Protein AF-A0A8T4JQ03-F1 (afdb_monomer)

Secondary structure (DSSP, 8-state):
------PPP---SS--EEEEEEE-TT--TT---TTS-S--EEEEEEEEE-HHHHHHHHHSPPP--TTTTSTTT-HHHHHHHHHHHHHH---EEEEEEEHHHHHHS-HHHHHHHHHHHHHHHHHHHS---GGG-EEEEE-TTHHHHHHHHHHHTS-TT-PPPPGGGSHHHHHHHHHHHHHHHTT---EEEEETTHHHH-HHHHHHHHHHHHHHHHHHHS--SS-TTGGGB--GGGHHHHHHHHHHHT--

Structure (mmCIF, N/CA/C/O backbone):
data_AF-A0A8T4JQ03-F1
#
_entry.id   AF-A0A8T4JQ03-F1
#
loop_
_atom_site.group_PDB
_atom_site.id
_atom_site.type_symbol
_atom_site.label_atom_id
_atom_site.label_alt_id
_atom_site.label_comp_id
_atom_site.label_asym_id
_atom_site.label_entity_id
_atom_site.label_seq_id
_atom_site.pdbx_PDB_ins_code
_atom_site.Cartn_x
_atom_site.Cartn_y
_atom_site.Cartn_z
_atom_site.occupancy
_atom_site.B_iso_or_equiv
_atom_site.auth_seq_id
_atom_site.auth_comp_id
_atom_site.auth_asym_id
_atom_site.auth_atom_id
_atom_site.pdbx_PDB_model_num
ATOM 1 N N . MET A 1 1 ? -12.227 -23.846 -14.391 1.00 33.94 1 MET A N 1
ATOM 2 C CA . MET A 1 1 ? -12.766 -22.746 -13.557 1.00 33.94 1 MET A CA 1
ATOM 3 C C . MET A 1 1 ? -12.094 -22.788 -12.190 1.00 33.94 1 MET A C 1
ATOM 5 O O . MET A 1 1 ? -12.274 -23.787 -11.497 1.00 33.94 1 MET A O 1
ATOM 9 N N . PRO A 1 2 ? -11.283 -21.790 -11.801 1.00 31.00 2 PRO A N 1
ATOM 10 C CA . PRO A 1 2 ? -10.614 -21.812 -10.506 1.00 31.00 2 PRO A CA 1
ATOM 11 C C . PRO A 1 2 ? -11.637 -21.529 -9.399 1.00 31.00 2 PRO A C 1
ATOM 13 O O . PRO A 1 2 ? -12.354 -20.529 -9.417 1.00 31.00 2 PRO A O 1
ATOM 16 N N . ARG A 1 3 ? -11.747 -22.458 -8.445 1.00 30.12 3 ARG A N 1
ATOM 17 C CA . ARG A 1 3 ? -12.645 -22.350 -7.291 1.00 30.12 3 ARG A CA 1
ATOM 18 C C . ARG A 1 3 ? -12.102 -21.281 -6.338 1.00 30.12 3 ARG A C 1
ATOM 20 O O . ARG A 1 3 ? -11.056 -21.493 -5.728 1.00 30.12 3 ARG A O 1
ATOM 27 N N . LYS A 1 4 ? -12.831 -20.170 -6.161 1.00 35.53 4 LYS A N 1
ATOM 28 C CA . LYS A 1 4 ? -12.606 -19.224 -5.054 1.00 35.53 4 LYS A CA 1
ATOM 29 C C . LYS A 1 4 ? -12.770 -19.986 -3.734 1.00 35.53 4 LYS A C 1
ATOM 31 O O . LYS A 1 4 ? -13.889 -20.292 -3.321 1.00 35.53 4 LYS A O 1
ATOM 36 N N . ARG A 1 5 ? -11.658 -20.349 -3.089 1.00 35.34 5 ARG A N 1
ATOM 37 C CA . ARG A 1 5 ? -11.667 -20.905 -1.732 1.00 35.34 5 ARG A CA 1
ATOM 38 C C . ARG A 1 5 ? -12.120 -19.795 -0.784 1.00 35.34 5 ARG A C 1
ATOM 40 O O . ARG A 1 5 ? -11.346 -18.893 -0.491 1.00 35.34 5 ARG A O 1
ATOM 47 N N . LYS A 1 6 ? -13.363 -19.866 -0.298 1.00 38.06 6 LYS A N 1
ATOM 48 C CA . LYS A 1 6 ? -13.784 -19.106 0.886 1.00 38.06 6 LYS A CA 1
ATOM 49 C C . LYS A 1 6 ? -12.994 -19.653 2.079 1.00 38.06 6 LYS A C 1
ATOM 51 O O . LYS A 1 6 ? -13.315 -20.727 2.586 1.00 38.06 6 LYS A O 1
ATOM 56 N N . ARG A 1 7 ? -11.905 -18.976 2.456 1.00 37.91 7 ARG A N 1
ATOM 57 C CA . ARG A 1 7 ? -11.175 -19.264 3.697 1.00 37.91 7 ARG A CA 1
ATOM 58 C C . ARG A 1 7 ? -12.112 -18.925 4.863 1.00 37.91 7 ARG A C 1
ATOM 60 O O . ARG A 1 7 ? -12.699 -17.850 4.876 1.00 37.91 7 ARG A O 1
ATOM 67 N N . LYS A 1 8 ? -12.306 -19.870 5.789 1.00 32.66 8 LYS A N 1
ATOM 68 C CA . LYS A 1 8 ? -13.024 -19.605 7.044 1.00 32.66 8 LYS A CA 1
ATOM 69 C C . LYS A 1 8 ? -12.173 -18.662 7.907 1.00 32.66 8 LYS A C 1
ATOM 71 O O . LYS A 1 8 ? -10.959 -18.872 7.954 1.00 32.66 8 LYS A O 1
ATOM 76 N N . PRO A 1 9 ? -12.779 -17.683 8.588 1.00 38.22 9 PRO A N 1
ATOM 77 C CA . PRO A 1 9 ? -12.047 -16.761 9.440 1.00 38.22 9 PRO A CA 1
ATOM 78 C C . PRO A 1 9 ? -11.559 -17.489 10.692 1.00 38.22 9 PRO A C 1
ATOM 80 O O . PRO A 1 9 ? -12.335 -18.078 11.448 1.00 38.22 9 PRO A O 1
ATOM 83 N N . LEU A 1 10 ? -10.242 -17.489 10.882 1.00 42.62 10 LEU A N 1
ATOM 84 C CA . LEU A 1 10 ? -9.619 -17.848 12.146 1.00 42.62 10 LEU A CA 1
ATOM 85 C C . LEU A 1 10 ? -9.694 -16.608 13.039 1.00 42.62 10 LEU A C 1
ATOM 87 O O . LEU A 1 10 ? -8.934 -15.659 12.868 1.00 42.62 10 LEU A O 1
ATOM 91 N N . CYS A 1 11 ? -10.636 -16.605 13.980 1.00 35.66 11 CYS A N 1
ATOM 92 C CA . CYS A 1 11 ? -10.684 -15.615 15.050 1.00 35.66 11 CYS A CA 1
ATOM 93 C C . CYS A 1 11 ? -9.471 -15.843 15.971 1.00 35.66 11 CYS A C 1
ATOM 95 O O . CYS A 1 11 ? -9.501 -16.683 16.875 1.00 35.66 11 CYS A O 1
ATOM 97 N N . HIS A 1 12 ? -8.361 -15.162 15.684 1.00 45.66 12 HIS A N 1
ATOM 98 C CA . HIS A 1 12 ? -7.139 -15.243 16.477 1.00 45.66 12 HIS A CA 1
ATOM 99 C C . HIS A 1 12 ? -7.264 -14.354 17.724 1.00 45.66 12 HIS A C 1
ATOM 101 O O . HIS A 1 12 ? -7.593 -13.173 17.644 1.00 45.66 12 HIS A O 1
ATOM 107 N N . LYS A 1 13 ? -6.974 -14.929 18.900 1.00 50.09 13 LYS A N 1
ATOM 108 C CA . LYS A 1 13 ? -6.945 -14.219 20.197 1.00 50.09 13 LYS A CA 1
ATOM 109 C C . LYS A 1 13 ? -5.853 -13.144 20.280 1.00 50.09 13 LYS A C 1
ATOM 111 O O . LYS A 1 13 ? -5.923 -12.282 21.151 1.00 50.09 13 LYS A O 1
ATOM 116 N N . ASN A 1 14 ? -4.889 -13.185 19.364 1.00 64.69 14 ASN A N 1
ATOM 117 C CA . ASN A 1 14 ? -3.811 -12.220 19.228 1.00 64.69 14 ASN A CA 1
ATOM 118 C C . ASN A 1 14 ? -4.001 -11.490 17.891 1.00 64.69 14 ASN A C 1
ATOM 120 O O . ASN A 1 14 ? -4.263 -12.126 16.872 1.00 64.69 14 ASN A O 1
ATOM 124 N N . GLY A 1 15 ? -3.927 -10.162 17.925 1.00 81.75 15 GLY A N 1
ATOM 125 C CA . GLY A 1 15 ? -4.336 -9.277 16.837 1.00 81.75 15 GLY A CA 1
ATOM 126 C C . GLY A 1 15 ? -3.683 -9.511 15.471 1.00 81.75 15 GLY A C 1
ATOM 127 O O . GLY A 1 15 ? -2.572 -10.033 15.380 1.00 81.75 15 GLY A O 1
ATOM 128 N N . SER A 1 16 ? -4.366 -9.084 14.408 1.00 91.25 16 SER A N 1
ATOM 129 C CA . SER A 1 16 ? -3.853 -9.109 13.031 1.00 91.25 16 SER A CA 1
ATOM 130 C C . SER A 1 16 ? -2.894 -7.946 12.765 1.00 91.25 16 SER A C 1
ATOM 132 O O . SER A 1 16 ? -2.992 -6.889 13.392 1.00 91.25 16 SER A O 1
ATOM 134 N N . LEU A 1 17 ? -1.978 -8.113 11.812 1.00 93.19 17 LEU A N 1
ATOM 135 C CA . LEU A 1 17 ? -1.051 -7.070 11.379 1.00 93.19 17 LEU A CA 1
ATOM 136 C C . LEU A 1 17 ? -1.232 -6.765 9.892 1.00 93.19 17 LEU A C 1
ATOM 138 O O . LEU A 1 17 ? -1.287 -7.671 9.064 1.00 93.19 17 LEU A O 1
ATOM 142 N N . ILE A 1 18 ? -1.249 -5.480 9.556 1.00 95.94 18 ILE A N 1
ATOM 143 C CA . ILE A 1 18 ? -1.154 -4.989 8.180 1.00 95.94 18 ILE A CA 1
ATOM 144 C C . ILE A 1 18 ? 0.139 -4.190 8.089 1.00 95.94 18 ILE A C 1
ATOM 146 O O . ILE A 1 18 ? 0.269 -3.151 8.731 1.00 95.94 18 ILE A O 1
ATOM 150 N N . GLY A 1 19 ? 1.107 -4.674 7.321 1.00 96.12 19 GLY A N 1
ATOM 151 C CA . GLY A 1 19 ? 2.309 -3.910 7.001 1.00 96.12 19 GLY A CA 1
ATOM 152 C C . GLY A 1 19 ? 2.108 -3.141 5.708 1.00 96.12 19 GLY A C 1
ATOM 153 O O . GLY A 1 19 ? 1.498 -3.680 4.792 1.00 96.12 19 GLY A O 1
ATOM 154 N N . ILE A 1 20 ? 2.602 -1.910 5.620 1.00 96.19 20 ILE A N 1
ATOM 155 C CA . ILE A 1 20 ? 2.573 -1.101 4.398 1.00 96.19 20 ILE A CA 1
ATOM 156 C C . ILE A 1 20 ? 3.972 -0.544 4.158 1.00 96.19 20 ILE A C 1
ATOM 158 O O . ILE A 1 20 ? 4.585 0.012 5.070 1.00 96.19 20 ILE A O 1
ATOM 1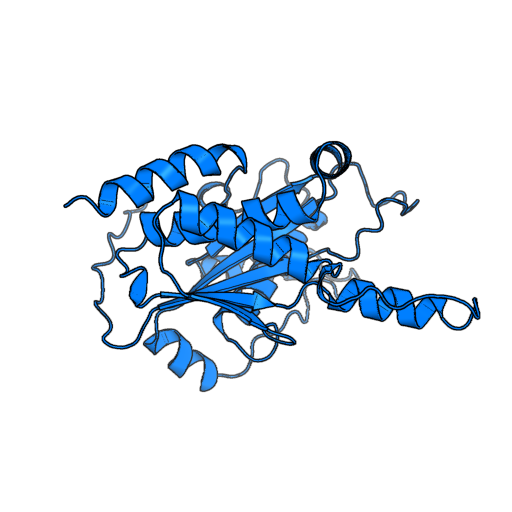62 N N . ASP A 1 21 ? 4.453 -0.671 2.927 1.00 94.44 21 ASP A N 1
ATOM 163 C CA . ASP A 1 21 ? 5.709 -0.068 2.495 1.00 94.44 21 ASP A CA 1
ATOM 164 C C . ASP A 1 21 ? 5.633 0.365 1.024 1.00 94.44 21 ASP A C 1
ATOM 166 O O . ASP A 1 21 ? 4.684 0.052 0.293 1.00 94.44 21 ASP A O 1
ATOM 170 N N . GLU A 1 22 ? 6.631 1.123 0.591 1.00 90.50 22 GLU A N 1
ATOM 171 C CA . GLU A 1 22 ? 6.720 1.707 -0.735 1.00 90.50 22 GLU A CA 1
ATOM 172 C C . GLU A 1 22 ? 8.059 1.429 -1.413 1.00 90.50 22 GLU A C 1
ATOM 174 O O . GLU A 1 22 ? 9.145 1.712 -0.901 1.00 90.50 22 GLU A O 1
ATOM 179 N N . SER A 1 23 ? 7.976 0.975 -2.659 1.00 88.62 23 SER A N 1
ATOM 180 C CA . SER A 1 23 ? 9.137 0.823 -3.524 1.00 88.62 23 SER A CA 1
ATOM 181 C C . SER A 1 23 ? 9.239 1.980 -4.512 1.00 88.62 23 SER A C 1
ATOM 183 O O . SER A 1 23 ? 8.269 2.679 -4.816 1.00 88.62 23 SER A O 1
ATOM 185 N N . ASN A 1 24 ? 10.445 2.140 -5.060 1.00 78.12 24 ASN A N 1
ATOM 186 C CA . ASN A 1 24 ? 10.754 3.094 -6.121 1.00 78.12 24 ASN A CA 1
ATOM 187 C C . ASN A 1 24 ? 10.697 4.580 -5.696 1.00 78.12 24 ASN A C 1
ATOM 189 O O . ASN A 1 24 ? 10.512 5.484 -6.508 1.00 78.12 24 ASN A O 1
ATOM 193 N N . ASN A 1 25 ? 10.952 4.849 -4.412 1.00 66.88 25 ASN A N 1
ATOM 194 C CA . ASN A 1 25 ? 10.995 6.199 -3.826 1.00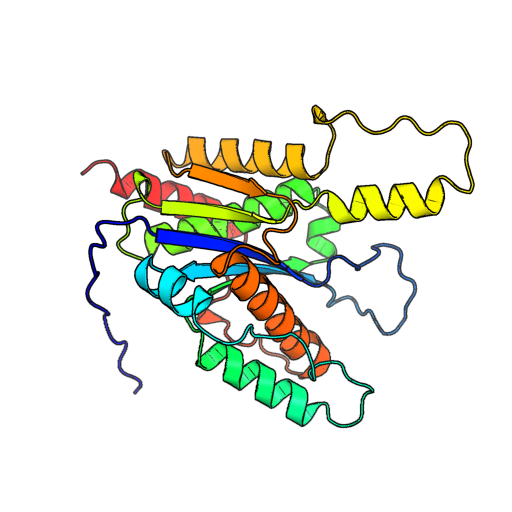 66.88 25 ASN A CA 1
ATOM 195 C C . ASN A 1 25 ? 12.161 7.062 -4.330 1.00 66.88 25 ASN A C 1
ATOM 197 O O . ASN A 1 25 ? 12.147 8.282 -4.185 1.00 66.88 25 ASN A O 1
ATOM 201 N N . GLY A 1 26 ? 13.177 6.427 -4.926 1.00 53.97 26 GLY A N 1
ATOM 202 C CA . GLY A 1 26 ? 14.318 7.080 -5.569 1.00 53.97 26 GLY A CA 1
ATOM 203 C C . GLY A 1 26 ? 13.974 7.800 -6.875 1.00 53.97 26 GLY A C 1
ATOM 204 O O . GLY A 1 26 ? 14.869 8.397 -7.478 1.00 53.97 26 GLY A O 1
ATOM 205 N N . PHE A 1 27 ? 12.704 7.780 -7.301 1.00 54.31 27 PHE A N 1
ATOM 206 C CA . PHE A 1 27 ? 12.195 8.636 -8.364 1.00 54.31 27 PHE A CA 1
ATOM 207 C C . PHE A 1 27 ? 12.445 10.110 -8.038 1.00 54.31 27 PHE A C 1
ATOM 209 O O . PHE A 1 27 ? 11.661 10.787 -7.378 1.00 54.31 27 PHE A O 1
ATOM 216 N N . SER A 1 28 ? 13.558 10.643 -8.537 1.00 46.12 28 SER A N 1
ATOM 217 C CA . SER A 1 28 ? 13.710 12.083 -8.660 1.00 46.12 28 SER A CA 1
ATOM 218 C C . SER A 1 28 ? 12.748 12.536 -9.751 1.00 46.12 28 SER A C 1
ATOM 220 O O . SER A 1 28 ? 12.922 12.197 -10.922 1.00 46.12 28 SER A O 1
ATOM 222 N N . TYR A 1 29 ? 11.739 13.326 -9.384 1.00 46.94 29 TYR A N 1
ATOM 223 C CA . TYR A 1 29 ? 10.826 13.984 -10.330 1.00 46.94 29 TYR A CA 1
ATOM 224 C C . TYR A 1 29 ? 11.572 14.820 -11.389 1.00 46.94 29 TYR A C 1
ATOM 226 O O . TYR A 1 29 ? 11.020 15.082 -12.462 1.00 46.94 29 TYR A O 1
ATOM 234 N N . CYS A 1 30 ? 12.831 15.169 -11.093 1.00 39.97 30 CYS A N 1
ATOM 235 C CA . CYS A 1 30 ? 13.777 15.902 -11.930 1.00 39.97 30 CYS A CA 1
ATOM 236 C C . CYS A 1 30 ? 14.824 15.004 -12.622 1.00 39.97 30 CYS A C 1
ATOM 238 O O . CYS A 1 30 ? 15.812 15.521 -13.134 1.00 39.97 30 CYS A O 1
ATOM 240 N N . SER A 1 31 ? 14.686 13.673 -12.591 1.00 42.50 31 SER A N 1
ATOM 241 C CA . SER A 1 31 ? 15.614 12.772 -13.282 1.00 42.50 31 SER A CA 1
ATOM 242 C C . SER A 1 31 ? 15.485 12.944 -14.795 1.00 42.50 31 SER A C 1
ATOM 244 O O . SER A 1 31 ? 14.429 12.676 -15.363 1.00 42.50 31 SER A O 1
ATOM 246 N N . CYS A 1 32 ? 16.569 13.373 -15.445 1.00 40.66 32 CYS A N 1
ATOM 247 C CA . CYS A 1 32 ? 16.681 13.487 -16.902 1.00 40.66 32 CYS A CA 1
ATOM 248 C C . CYS A 1 32 ? 16.995 12.141 -17.580 1.00 40.66 32 CYS A C 1
ATOM 250 O O . CYS A 1 32 ? 17.400 12.129 -18.738 1.00 40.66 32 CYS A O 1
ATOM 252 N N . ASN A 1 33 ? 16.903 11.018 -16.858 1.00 43.38 33 ASN A N 1
ATOM 253 C CA . ASN A 1 33 ? 17.284 9.717 -17.392 1.00 43.38 33 ASN A CA 1
ATOM 254 C C . ASN A 1 33 ? 16.298 9.296 -18.505 1.00 43.38 33 ASN A C 1
ATOM 256 O O . ASN A 1 33 ? 15.122 9.075 -18.205 1.00 43.38 33 ASN A O 1
ATOM 260 N N . PRO A 1 34 ? 16.750 9.144 -19.763 1.00 41.28 34 PRO A N 1
ATOM 261 C CA . PRO A 1 34 ? 15.888 8.809 -20.898 1.00 41.28 34 PRO A CA 1
ATOM 262 C C . PRO A 1 34 ? 15.271 7.404 -20.806 1.00 41.28 34 PRO A C 1
ATOM 264 O O . PRO A 1 34 ? 14.300 7.121 -21.502 1.00 41.28 34 PRO A O 1
ATOM 267 N N . PHE A 1 35 ? 15.775 6.537 -19.920 1.00 43.12 35 PHE A N 1
ATOM 268 C CA . PHE A 1 35 ? 15.170 5.232 -19.628 1.00 43.12 35 PHE A CA 1
ATOM 269 C C . PHE A 1 35 ? 14.000 5.313 -18.627 1.00 43.12 35 PHE A C 1
ATOM 271 O O . PHE A 1 35 ? 13.246 4.355 -18.473 1.00 43.12 35 PHE A O 1
ATOM 278 N N . HIS A 1 36 ? 13.799 6.457 -17.962 1.00 50.19 36 HIS A N 1
ATOM 279 C CA . HIS A 1 36 ? 12.652 6.711 -17.087 1.00 50.19 36 HIS A CA 1
ATOM 280 C C . HIS A 1 36 ? 11.524 7.385 -17.874 1.00 50.19 36 HIS A C 1
ATOM 282 O O . HIS A 1 36 ? 11.281 8.588 -17.779 1.00 50.19 36 HIS A O 1
ATOM 288 N N . ASN A 1 37 ? 10.825 6.583 -18.677 1.00 48.41 37 ASN A N 1
ATOM 289 C CA . ASN A 1 37 ? 9.645 7.021 -19.416 1.00 48.41 37 ASN A CA 1
ATOM 290 C C . ASN A 1 37 ? 8.494 7.451 -18.482 1.00 48.41 37 ASN A C 1
ATOM 292 O O . ASN A 1 37 ? 8.462 7.143 -17.290 1.00 48.41 37 ASN A O 1
ATOM 296 N N . SER A 1 38 ? 7.486 8.109 -19.058 1.00 48.50 38 SER A N 1
ATOM 297 C CA . SER A 1 38 ? 6.212 8.539 -18.446 1.00 48.50 38 SER A CA 1
ATOM 298 C C . SER A 1 38 ? 5.434 7.469 -17.650 1.00 48.50 38 SER A C 1
ATOM 300 O O . SER A 1 38 ? 4.467 7.805 -16.972 1.00 48.50 38 SER A O 1
ATOM 302 N N . ARG A 1 39 ? 5.873 6.205 -17.677 1.00 57.41 39 ARG A N 1
ATOM 303 C CA . ARG A 1 39 ? 5.361 5.043 -16.923 1.00 57.41 39 ARG A CA 1
ATOM 304 C C . ARG A 1 39 ? 6.035 4.855 -15.563 1.00 57.41 39 ARG A C 1
ATOM 306 O O . ARG A 1 39 ? 6.266 3.745 -15.101 1.00 57.41 39 ARG A O 1
ATOM 313 N N . SER A 1 40 ? 6.425 5.956 -14.954 1.00 64.06 40 SER A N 1
ATOM 314 C CA . SER A 1 40 ? 7.140 5.952 -13.693 1.00 64.06 40 SER A CA 1
ATOM 315 C C . SER A 1 40 ? 6.158 6.076 -12.537 1.00 64.06 40 SER A C 1
ATOM 317 O O . SER A 1 40 ? 5.450 7.084 -12.448 1.00 64.06 40 SER A O 1
ATOM 319 N N . TYR A 1 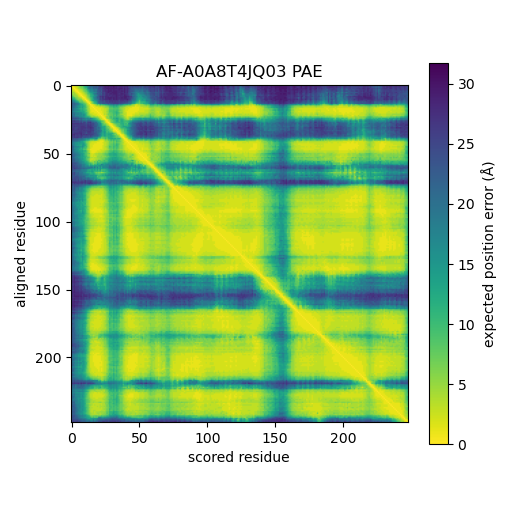41 ? 6.120 5.062 -11.671 1.00 79.31 41 TYR A N 1
ATOM 320 C CA . TYR A 1 41 ? 5.189 4.986 -10.546 1.00 79.31 41 TYR A CA 1
ATOM 321 C C . TYR A 1 41 ? 5.922 4.746 -9.228 1.00 79.31 41 TYR A C 1
ATOM 323 O O . TYR A 1 41 ? 6.891 3.985 -9.183 1.00 79.31 41 TYR A O 1
ATOM 331 N N . VAL A 1 42 ? 5.423 5.350 -8.151 1.00 87.69 42 VAL A N 1
ATOM 332 C CA . VAL A 1 42 ? 5.695 4.872 -6.790 1.00 87.69 42 VAL A CA 1
ATOM 333 C C . VAL A 1 42 ? 4.692 3.762 -6.504 1.00 87.69 42 VAL A C 1
ATOM 335 O O . VAL A 1 42 ? 3.487 3.987 -6.627 1.00 87.69 42 VAL A O 1
ATOM 338 N N . THR A 1 43 ? 5.177 2.575 -6.152 1.00 91.31 43 THR A N 1
ATOM 339 C CA . THR A 1 43 ? 4.317 1.439 -5.799 1.00 91.31 43 THR A CA 1
ATOM 340 C C . THR A 1 43 ? 4.218 1.366 -4.289 1.00 91.31 43 THR A C 1
ATOM 342 O O . THR A 1 43 ? 5.235 1.193 -3.622 1.00 91.31 43 THR A O 1
ATOM 345 N N . ILE A 1 44 ? 3.001 1.476 -3.767 1.00 94.38 44 ILE A N 1
ATOM 346 C CA . ILE A 1 44 ? 2.690 1.293 -2.351 1.00 94.38 44 ILE A CA 1
ATOM 347 C C . ILE A 1 44 ? 1.979 -0.044 -2.237 1.00 94.38 44 ILE A C 1
ATOM 349 O O . ILE A 1 44 ? 0.977 -0.267 -2.916 1.00 94.38 44 ILE A O 1
ATOM 353 N N . ALA A 1 45 ? 2.494 -0.930 -1.400 1.00 96.88 45 ALA A N 1
ATOM 354 C CA . ALA A 1 45 ? 1.881 -2.221 -1.147 1.00 96.88 45 ALA A CA 1
ATOM 355 C C . ALA A 1 45 ? 1.561 -2.359 0.333 1.00 96.88 45 ALA A C 1
ATOM 357 O O . ALA A 1 45 ? 2.263 -1.813 1.184 1.00 96.88 45 ALA A O 1
ATOM 358 N N . GLY A 1 46 ? 0.511 -3.114 0.630 1.00 97.75 46 GLY A N 1
ATOM 359 C CA . GLY A 1 46 ? 0.272 -3.633 1.962 1.00 97.75 46 GLY A CA 1
ATOM 360 C C . GLY A 1 46 ? 0.203 -5.146 1.955 1.00 97.75 46 GLY A C 1
ATOM 361 O O . GLY A 1 46 ? -0.191 -5.757 0.961 1.00 97.75 46 GLY A O 1
ATOM 362 N N . TYR A 1 47 ? 0.577 -5.735 3.080 1.00 97.44 47 TYR A N 1
ATOM 363 C CA . TYR A 1 47 ? 0.572 -7.170 3.296 1.00 97.44 47 TYR A CA 1
ATOM 364 C C . TYR A 1 47 ? -0.108 -7.495 4.620 1.00 97.44 47 TYR A C 1
ATOM 366 O O . TYR A 1 47 ? 0.235 -6.925 5.662 1.00 97.44 47 TYR A O 1
ATOM 374 N N . PHE A 1 48 ? -1.062 -8.417 4.577 1.00 96.56 48 PHE A N 1
ATOM 375 C CA . PHE A 1 48 ? -1.785 -8.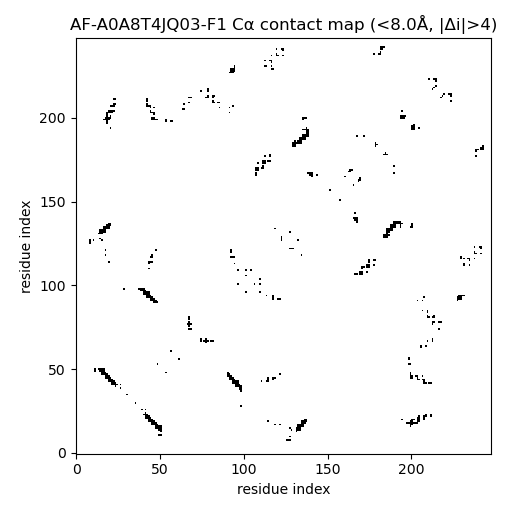876 5.752 1.00 96.56 48 PHE A CA 1
ATOM 376 C C . PHE A 1 48 ? -1.118 -10.114 6.350 1.00 96.56 48 PHE A C 1
ATOM 378 O O . PHE A 1 48 ? -0.777 -11.063 5.644 1.00 96.56 48 PHE A O 1
ATOM 385 N N . MET A 1 49 ? -0.961 -10.121 7.672 1.00 93.25 49 MET A N 1
ATOM 386 C CA . MET A 1 49 ? -0.504 -11.279 8.430 1.00 93.25 49 MET A CA 1
ATOM 387 C C . MET A 1 49 ? -1.382 -11.496 9.654 1.00 93.25 49 MET A C 1
ATOM 389 O O . MET A 1 49 ? -1.652 -10.571 10.423 1.00 93.25 49 MET A O 1
ATOM 393 N N . THR A 1 50 ? -1.757 -12.748 9.892 1.00 90.50 50 THR A N 1
ATOM 394 C CA . THR A 1 50 ? -2.262 -13.155 11.202 1.00 90.50 50 THR A CA 1
ATOM 395 C C . THR A 1 50 ? -1.119 -13.202 12.213 1.00 90.50 50 THR A C 1
ATOM 397 O O . THR A 1 50 ? 0.065 -13.260 11.860 1.00 90.50 50 THR A O 1
ATOM 400 N N . HIS A 1 51 ? -1.464 -13.205 13.497 1.00 82.88 51 HIS A N 1
ATOM 401 C CA . HIS A 1 51 ? -0.473 -13.330 14.557 1.00 82.88 51 HIS A CA 1
ATOM 402 C C . HIS A 1 51 ? 0.390 -14.595 14.426 1.00 82.88 51 HIS A C 1
ATOM 404 O O . HIS A 1 51 ? 1.609 -14.532 14.569 1.00 82.88 51 HIS A O 1
ATOM 410 N N . ASP A 1 52 ? -0.227 -15.730 14.097 1.00 84.25 52 ASP A N 1
ATOM 411 C CA . ASP A 1 52 ? 0.477 -17.008 13.973 1.00 84.25 52 ASP A CA 1
ATOM 412 C C . ASP A 1 52 ? 1.491 -16.970 12.820 1.00 84.25 52 ASP A C 1
ATOM 414 O O . ASP A 1 52 ? 2.634 -17.400 12.978 1.00 84.25 52 ASP A O 1
ATOM 418 N N . GLN A 1 53 ? 1.119 -16.354 11.692 1.00 85.06 53 GLN A N 1
ATOM 419 C CA . GLN A 1 53 ? 2.032 -16.140 10.566 1.00 85.06 53 GLN A CA 1
ATOM 420 C C . GLN A 1 53 ? 3.208 -15.231 10.948 1.00 85.06 53 GLN A C 1
ATOM 422 O O . GLN A 1 53 ? 4.333 -15.457 10.500 1.00 85.06 53 GLN A O 1
ATOM 427 N N . HIS A 1 54 ? 2.971 -14.199 11.765 1.00 79.94 54 HIS A N 1
ATOM 428 C CA . HIS A 1 54 ? 4.035 -13.319 12.252 1.00 79.94 54 HIS A CA 1
ATOM 429 C C . HIS A 1 54 ? 5.047 -14.084 13.121 1.00 79.94 54 HIS A C 1
ATOM 431 O O . HIS A 1 54 ? 6.256 -13.943 12.923 1.00 79.94 54 HIS A O 1
ATOM 437 N N . LEU A 1 55 ? 4.566 -14.927 14.042 1.00 78.44 55 LEU A N 1
ATOM 438 C CA . LEU A 1 55 ? 5.423 -15.768 14.884 1.00 78.44 55 LEU A CA 1
ATOM 439 C C . LEU A 1 55 ? 6.240 -16.761 14.051 1.00 78.44 55 LEU A C 1
ATOM 441 O O . LEU A 1 55 ? 7.446 -16.897 14.262 1.00 78.44 55 LEU A O 1
ATOM 445 N N . GLU A 1 56 ? 5.606 -17.415 13.077 1.00 80.00 56 GLU A N 1
ATOM 446 C CA . GLU A 1 56 ? 6.276 -18.365 12.189 1.00 80.00 56 GLU A CA 1
ATOM 447 C C . GLU A 1 56 ? 7.346 -17.677 11.330 1.00 80.00 56 GLU A C 1
ATOM 449 O O . GLU A 1 56 ? 8.451 -18.200 11.182 1.00 80.00 56 GLU A O 1
ATOM 454 N N . TYR A 1 57 ? 7.070 -16.480 10.806 1.00 78.06 57 TYR A N 1
ATOM 455 C CA . TYR A 1 57 ? 8.037 -15.738 9.997 1.00 78.06 57 TYR A CA 1
ATOM 456 C C . TYR A 1 57 ? 9.321 -15.427 10.771 1.00 78.06 57 TYR A C 1
ATOM 458 O O . TYR A 1 57 ? 10.417 -15.612 10.246 1.00 78.06 57 TYR A O 1
ATOM 466 N N . ASN A 1 58 ? 9.203 -15.028 12.041 1.00 65.44 58 ASN A N 1
ATOM 467 C CA . ASN A 1 58 ? 10.364 -14.747 12.889 1.00 65.44 58 ASN A CA 1
ATOM 468 C C . ASN A 1 58 ? 11.232 -15.991 13.160 1.00 65.44 58 ASN A C 1
ATOM 470 O O . ASN A 1 58 ? 12.384 -15.847 13.568 1.00 65.44 58 ASN A O 1
ATOM 474 N N . SER A 1 59 ? 10.706 -17.197 12.915 1.00 57.91 59 SER A N 1
ATOM 475 C CA . SER A 1 59 ? 11.430 -18.465 13.058 1.00 57.91 59 SER A CA 1
ATOM 476 C C . SER A 1 59 ? 12.131 -18.953 11.777 1.00 57.91 59 SER A C 1
ATOM 478 O O . SER A 1 59 ? 12.947 -19.871 11.851 1.00 57.91 59 SER A O 1
ATOM 480 N N . LYS A 1 60 ? 11.854 -18.354 10.605 1.00 60.19 60 LYS A N 1
ATOM 481 C CA . LYS A 1 60 ? 12.403 -18.768 9.296 1.00 60.19 60 LYS A CA 1
ATOM 482 C C . LYS A 1 60 ? 13.527 -17.842 8.804 1.00 60.19 60 LYS A C 1
ATOM 484 O O . LYS A 1 60 ? 13.648 -16.693 9.222 1.00 60.19 60 LYS A O 1
ATOM 489 N N . ASN A 1 61 ? 14.362 -18.346 7.883 1.00 55.84 61 ASN A N 1
ATOM 490 C CA . ASN A 1 61 ? 15.397 -17.553 7.205 1.00 55.84 61 ASN A CA 1
ATOM 491 C C . ASN A 1 61 ? 14.774 -16.324 6.518 1.00 55.84 61 ASN A C 1
ATOM 493 O O . ASN A 1 61 ? 13.820 -16.462 5.757 1.00 55.84 61 ASN A O 1
ATOM 497 N N . LYS A 1 62 ? 15.335 -15.130 6.765 1.00 60.56 62 LYS A N 1
ATOM 498 C CA . LYS A 1 62 ? 14.820 -13.867 6.213 1.00 60.56 62 LYS A CA 1
ATOM 499 C C . LYS A 1 62 ? 14.879 -13.865 4.683 1.00 60.56 62 LYS A C 1
ATOM 501 O O . LYS A 1 62 ? 15.943 -14.051 4.089 1.00 60.56 62 LYS A O 1
ATOM 506 N N . GLU A 1 63 ? 13.739 -13.595 4.060 1.00 71.94 63 GLU A N 1
ATOM 507 C CA . GLU A 1 63 ? 13.617 -13.386 2.617 1.00 71.94 63 GLU A CA 1
ATOM 508 C C . GLU A 1 63 ? 14.396 -12.137 2.177 1.00 71.94 63 GLU A C 1
ATOM 510 O O . GLU A 1 63 ? 14.618 -11.211 2.960 1.00 71.94 63 GLU A O 1
ATOM 515 N N . SER A 1 64 ? 14.862 -12.101 0.923 1.00 69.31 64 SER A N 1
ATOM 516 C CA . SER A 1 64 ? 15.668 -10.976 0.435 1.00 69.31 64 SER A CA 1
ATOM 517 C C . SER A 1 64 ? 15.385 -10.612 -1.018 1.00 69.31 64 SER A C 1
ATOM 519 O O . SER A 1 64 ? 15.160 -11.486 -1.854 1.00 69.31 64 SER A O 1
ATOM 521 N N . LYS A 1 65 ? 15.531 -9.314 -1.319 1.00 73.31 65 LYS A N 1
ATOM 522 C CA . LYS A 1 65 ? 15.467 -8.701 -2.662 1.00 73.31 65 LYS A CA 1
ATOM 523 C C . LYS A 1 65 ? 16.576 -9.157 -3.628 1.00 73.31 65 LYS A C 1
ATOM 525 O O . LYS A 1 65 ? 16.670 -8.661 -4.749 1.00 73.31 65 LYS A O 1
ATOM 530 N N . LYS A 1 66 ? 17.493 -10.028 -3.188 1.00 67.12 66 LYS A N 1
ATOM 531 C CA . LYS A 1 66 ? 18.676 -10.414 -3.971 1.00 67.12 66 LYS A CA 1
ATOM 532 C C . LYS A 1 66 ? 18.250 -11.148 -5.244 1.00 67.12 66 LYS A C 1
ATOM 534 O O . LYS A 1 66 ? 17.485 -12.095 -5.156 1.00 67.12 66 LYS A O 1
ATOM 539 N N . GLY A 1 67 ? 18.815 -10.766 -6.390 1.00 57.81 67 GLY A N 1
ATOM 540 C CA . GLY A 1 67 ? 18.698 -11.514 -7.650 1.00 57.81 67 GLY A CA 1
ATOM 541 C C . GLY A 1 67 ? 17.811 -10.878 -8.720 1.00 57.81 67 GLY A C 1
ATOM 542 O O . GLY A 1 67 ? 18.075 -11.107 -9.884 1.00 57.81 67 GLY A O 1
ATOM 543 N N . VAL A 1 68 ? 16.845 -10.020 -8.373 1.00 59.16 68 VAL A N 1
ATOM 544 C CA . VAL A 1 68 ? 15.868 -9.516 -9.370 1.00 59.16 68 VAL A CA 1
ATOM 545 C C . VAL A 1 68 ? 16.360 -8.341 -10.220 1.00 59.16 68 VAL A C 1
ATOM 547 O O . VAL A 1 68 ? 15.938 -8.197 -11.357 1.00 59.16 68 VAL A O 1
ATOM 550 N N . PHE A 1 69 ? 17.295 -7.533 -9.716 1.00 60.38 69 PHE A N 1
ATOM 551 C CA . PHE A 1 69 ? 17.945 -6.464 -10.496 1.00 60.38 69 PHE A CA 1
ATOM 552 C C . PHE A 1 69 ? 19.467 -6.657 -10.606 1.00 60.38 69 PHE A C 1
ATOM 554 O O . PHE A 1 69 ? 20.203 -5.677 -10.707 1.00 60.38 69 PHE A O 1
ATOM 561 N N . ARG A 1 70 ? 19.980 -7.894 -10.507 1.00 53.53 70 ARG A N 1
ATOM 562 C CA . ARG A 1 70 ? 21.426 -8.128 -10.669 1.00 53.53 70 ARG A CA 1
ATOM 563 C C . ARG A 1 70 ? 21.809 -7.993 -12.140 1.00 53.53 70 ARG A C 1
ATOM 565 O O . ARG A 1 70 ? 21.246 -8.695 -12.964 1.00 53.53 70 ARG A O 1
ATOM 572 N N . ASP A 1 71 ? 22.755 -7.096 -12.415 1.00 47.50 71 ASP A N 1
ATOM 573 C CA . ASP A 1 71 ? 23.589 -6.981 -13.618 1.00 47.50 71 ASP A CA 1
ATOM 574 C C . ASP A 1 71 ? 23.002 -7.528 -14.930 1.00 47.50 71 ASP A C 1
ATOM 576 O O . ASP A 1 71 ? 23.701 -8.247 -15.614 1.00 47.50 71 ASP A O 1
ATOM 580 N N . PHE A 1 72 ? 21.754 -7.215 -15.301 1.00 49.38 72 PHE A N 1
ATOM 581 C CA . PHE A 1 72 ? 21.150 -7.435 -16.634 1.00 49.38 72 PHE A CA 1
ATOM 582 C C . PHE A 1 72 ? 21.323 -8.819 -17.317 1.00 49.38 72 PHE A C 1
ATOM 584 O O . PHE A 1 72 ? 20.968 -8.946 -18.486 1.00 49.38 72 PHE A O 1
ATOM 591 N N . ILE A 1 73 ? 21.851 -9.844 -16.640 1.00 52.44 73 ILE A N 1
ATOM 592 C CA . ILE A 1 73 ? 22.284 -11.101 -17.273 1.00 52.44 73 ILE A CA 1
ATOM 593 C C . ILE A 1 73 ? 21.130 -12.105 -17.390 1.00 52.44 73 ILE A C 1
ATOM 595 O O . ILE A 1 73 ? 21.161 -12.918 -18.306 1.00 52.44 73 ILE A O 1
ATOM 599 N N . ASP A 1 74 ? 20.084 -12.005 -16.561 1.00 67.25 74 ASP A N 1
ATOM 600 C CA . ASP A 1 74 ? 18.876 -12.822 -16.735 1.00 67.25 74 ASP A CA 1
ATOM 601 C C . ASP A 1 74 ? 17.612 -12.114 -16.214 1.00 67.25 74 ASP A C 1
ATOM 603 O O . ASP A 1 74 ? 17.198 -12.243 -15.059 1.00 67.25 74 ASP A O 1
ATOM 607 N N . VAL A 1 75 ? 17.020 -11.276 -17.072 1.00 73.38 75 VAL A N 1
ATOM 608 C CA . VAL A 1 75 ? 15.749 -10.596 -16.773 1.00 73.38 75 VAL A CA 1
ATOM 609 C C . VAL A 1 75 ? 14.627 -11.618 -16.570 1.00 73.38 75 VAL A C 1
ATOM 611 O O . VAL A 1 75 ? 13.775 -11.409 -15.707 1.00 73.38 75 VAL A O 1
ATOM 614 N N . ASP A 1 76 ? 14.648 -12.732 -17.302 1.00 79.56 76 ASP A N 1
ATOM 615 C CA . ASP A 1 76 ? 13.598 -13.747 -17.254 1.00 79.56 76 ASP A CA 1
ATOM 616 C C . ASP A 1 76 ? 13.606 -14.493 -15.913 1.00 79.56 76 ASP A C 1
ATOM 618 O O . ASP A 1 76 ? 12.548 -14.630 -15.293 1.00 79.56 76 ASP A O 1
ATOM 622 N N . GLU A 1 77 ? 14.778 -14.873 -15.389 1.00 80.56 77 GLU A N 1
ATOM 623 C CA . GLU A 1 77 ? 14.901 -15.458 -14.042 1.00 80.56 77 GLU A CA 1
ATOM 624 C C . GLU A 1 77 ? 14.380 -14.494 -12.959 1.00 80.56 77 GLU A C 1
ATOM 626 O O . GLU A 1 77 ? 13.653 -14.892 -12.041 1.00 80.56 77 GLU A O 1
ATOM 631 N N . GLY A 1 78 ? 14.691 -13.199 -13.088 1.00 79.56 78 GLY A N 1
ATOM 632 C CA . GLY A 1 78 ? 14.191 -12.160 -12.188 1.00 79.56 78 GLY A CA 1
ATOM 633 C C . GLY A 1 78 ? 12.664 -12.024 -12.213 1.00 79.56 78 GLY A C 1
ATOM 634 O O . GLY A 1 78 ? 12.042 -11.882 -11.154 1.00 79.56 78 GLY A O 1
ATOM 635 N N . LEU A 1 79 ? 12.054 -12.101 -13.400 1.00 83.44 79 LEU A N 1
ATOM 636 C CA . LEU A 1 79 ? 10.600 -12.053 -13.581 1.00 83.44 79 LEU A CA 1
ATOM 637 C C . LEU A 1 79 ? 9.914 -13.322 -13.063 1.00 83.44 79 LEU A C 1
ATOM 639 O O . LEU A 1 79 ? 8.881 -13.206 -12.405 1.00 83.44 79 LEU A O 1
ATOM 643 N N . ILE A 1 80 ? 10.478 -14.509 -13.312 1.00 85.50 80 ILE A N 1
ATOM 644 C CA . ILE A 1 80 ? 9.966 -15.786 -12.783 1.00 85.50 80 ILE A CA 1
ATOM 645 C C . ILE A 1 80 ? 9.955 -15.736 -11.258 1.00 85.50 80 ILE A C 1
ATOM 647 O O . ILE A 1 80 ? 8.905 -15.896 -10.645 1.00 85.50 80 ILE A O 1
ATOM 651 N N . ARG A 1 81 ? 11.079 -15.360 -10.642 1.00 84.19 81 ARG A N 1
ATOM 652 C CA . ARG A 1 81 ? 11.176 -15.226 -9.186 1.00 84.19 81 ARG A CA 1
ATOM 653 C C . ARG A 1 81 ? 10.177 -14.224 -8.608 1.00 84.19 81 ARG A C 1
ATOM 655 O O . ARG A 1 81 ? 9.643 -14.442 -7.522 1.00 84.19 81 ARG A O 1
ATOM 662 N N . ALA A 1 82 ? 9.951 -13.107 -9.299 1.00 87.56 82 ALA A N 1
ATOM 663 C CA . ALA A 1 82 ? 8.962 -12.121 -8.883 1.00 87.56 82 ALA A CA 1
ATOM 664 C C . ALA A 1 82 ? 7.532 -12.686 -8.949 1.00 87.56 82 ALA A C 1
ATOM 666 O O . ALA A 1 82 ? 6.744 -12.427 -8.039 1.00 87.56 82 ALA A O 1
ATOM 667 N N . LYS A 1 83 ? 7.204 -13.472 -9.986 1.00 89.12 83 LYS A N 1
ATOM 668 C CA . LYS A 1 83 ? 5.914 -14.171 -10.093 1.00 89.12 83 LYS A CA 1
ATOM 669 C C . LYS A 1 83 ? 5.764 -15.196 -8.975 1.00 89.12 83 LYS A C 1
ATOM 671 O O . LYS A 1 83 ? 4.822 -15.053 -8.203 1.00 89.12 83 LYS A O 1
ATOM 676 N N . ASP A 1 84 ? 6.722 -16.110 -8.827 1.00 89.00 84 ASP A N 1
ATOM 677 C CA . ASP A 1 84 ? 6.708 -17.170 -7.810 1.00 89.00 84 ASP A CA 1
ATOM 678 C C . ASP A 1 84 ? 6.487 -16.592 -6.409 1.00 89.00 84 ASP A C 1
ATOM 680 O O . ASP A 1 84 ? 5.593 -17.016 -5.678 1.00 89.00 84 ASP A O 1
ATOM 684 N N . PHE A 1 85 ? 7.228 -15.534 -6.060 1.00 90.44 85 PHE A N 1
ATOM 685 C CA . PHE A 1 85 ? 7.064 -14.880 -4.767 1.00 90.44 85 PHE A CA 1
ATOM 686 C C . PHE A 1 85 ? 5.646 -14.334 -4.556 1.00 90.44 85 PHE A C 1
ATOM 688 O O . PHE A 1 85 ? 5.084 -14.490 -3.473 1.00 90.44 85 PHE A O 1
ATOM 695 N N . LEU A 1 86 ? 5.071 -13.659 -5.554 1.00 92.06 86 LEU A N 1
ATOM 696 C CA . LEU A 1 86 ? 3.739 -13.059 -5.440 1.00 92.06 86 LEU A CA 1
ATOM 697 C C . LEU A 1 86 ? 2.624 -14.120 -5.427 1.00 92.06 86 LEU A C 1
ATOM 699 O O . LEU A 1 86 ? 1.605 -13.912 -4.768 1.00 92.06 86 LEU A O 1
ATOM 703 N N . GLU A 1 87 ? 2.821 -15.266 -6.086 1.00 91.31 87 GLU A N 1
ATOM 704 C CA . GLU A 1 87 ? 1.900 -16.411 -6.016 1.00 91.31 87 GLU A CA 1
ATOM 705 C C . GLU A 1 87 ? 1.933 -17.090 -4.639 1.00 91.31 87 GLU A C 1
ATOM 707 O O . GLU A 1 87 ? 0.881 -17.419 -4.081 1.00 91.31 87 GLU A O 1
ATOM 712 N N . GLU A 1 88 ? 3.124 -17.251 -4.058 1.00 90.81 88 GLU A N 1
ATOM 713 C CA . GLU A 1 88 ? 3.315 -17.813 -2.714 1.00 90.81 88 GLU A CA 1
ATOM 714 C C . GLU A 1 88 ? 2.798 -16.892 -1.601 1.00 90.81 88 GLU A C 1
ATOM 716 O O . GLU A 1 88 ? 2.450 -17.357 -0.511 1.00 90.81 88 GLU A O 1
ATOM 721 N N . ASN A 1 89 ? 2.719 -15.588 -1.871 1.00 92.00 89 ASN A N 1
ATOM 722 C CA . ASN A 1 89 ? 2.356 -14.559 -0.901 1.00 92.00 89 ASN A CA 1
ATOM 723 C C . ASN A 1 89 ? 1.132 -13.764 -1.372 1.00 92.00 89 ASN A C 1
ATOM 725 O O . ASN A 1 89 ? 1.263 -12.577 -1.650 1.00 92.00 89 ASN A O 1
ATOM 729 N N . PRO A 1 90 ? -0.068 -14.371 -1.449 1.00 94.31 90 PRO A N 1
ATOM 730 C CA . PRO A 1 90 ? -1.232 -13.764 -2.097 1.00 94.31 90 PRO A CA 1
ATOM 731 C C . PRO A 1 90 ? -1.971 -12.735 -1.232 1.00 94.31 90 PRO A C 1
ATOM 733 O O . PRO A 1 90 ? -2.909 -12.106 -1.720 1.00 94.31 90 PRO A O 1
ATOM 736 N N . ASP A 1 91 ? -1.620 -12.592 0.047 1.00 96.38 91 ASP A N 1
ATOM 737 C CA . ASP A 1 91 ? -2.329 -11.758 1.025 1.00 96.38 91 ASP A CA 1
ATOM 738 C C . ASP A 1 91 ? -1.873 -10.282 0.959 1.00 96.38 91 ASP A C 1
ATOM 740 O O . ASP A 1 91 ? -1.551 -9.656 1.970 1.00 96.38 91 ASP A O 1
ATOM 744 N N . PHE A 1 92 ? -1.842 -9.727 -0.260 1.00 97.69 92 PHE A N 1
ATOM 745 C CA . PHE A 1 92 ? -1.436 -8.350 -0.542 1.00 97.69 92 PHE A CA 1
ATOM 746 C C . PHE A 1 92 ? -2.487 -7.546 -1.313 1.00 97.69 92 PHE A C 1
ATOM 748 O O . PHE A 1 92 ? -3.262 -8.087 -2.104 1.00 97.69 92 PHE A O 1
ATOM 755 N N . TYR A 1 93 ? -2.424 -6.228 -1.133 1.00 98.06 93 TYR A N 1
ATOM 756 C CA . TYR A 1 93 ? -3.029 -5.229 -2.013 1.00 98.06 93 TYR A CA 1
ATOM 757 C C . TYR A 1 93 ? -1.987 -4.180 -2.373 1.00 98.06 93 TYR A C 1
ATOM 759 O O . TYR A 1 93 ? -1.053 -3.937 -1.605 1.00 98.06 93 TYR A O 1
ATOM 767 N N . TYR A 1 94 ? -2.140 -3.542 -3.529 1.00 96.50 94 TYR A N 1
ATOM 768 C CA . TYR A 1 94 ? -1.212 -2.495 -3.936 1.00 96.50 94 TYR A CA 1
ATOM 769 C C . TYR A 1 94 ? -1.875 -1.372 -4.727 1.00 96.50 94 TYR A C 1
ATOM 771 O O . TYR A 1 94 ? -2.951 -1.519 -5.307 1.00 96.50 94 TYR A O 1
ATOM 779 N N . LEU A 1 95 ? -1.184 -0.239 -4.753 1.00 94.44 95 LEU A N 1
ATOM 780 C CA . LEU A 1 95 ? -1.547 0.960 -5.488 1.00 94.44 95 LEU A CA 1
ATOM 781 C C . LEU A 1 95 ? -0.296 1.543 -6.145 1.00 94.44 95 LEU A C 1
ATOM 783 O O . LEU A 1 95 ? 0.815 1.441 -5.622 1.00 94.44 95 LEU A O 1
ATOM 787 N N . SER A 1 96 ? -0.477 2.179 -7.294 1.00 91.31 96 SER A N 1
ATOM 788 C CA . SER A 1 96 ? 0.600 2.845 -8.020 1.00 91.31 96 SER A CA 1
ATOM 789 C C . SER A 1 96 ? 0.260 4.315 -8.182 1.00 91.31 96 SER A C 1
ATOM 791 O O . SER A 1 96 ? -0.752 4.645 -8.790 1.00 91.31 96 SER A O 1
ATOM 793 N N . ILE A 1 97 ? 1.121 5.190 -7.668 1.00 89.88 97 ILE A N 1
ATOM 794 C CA . ILE A 1 97 ? 1.000 6.637 -7.835 1.00 89.88 97 ILE A CA 1
ATOM 795 C C . ILE A 1 97 ? 1.820 7.042 -9.051 1.00 89.88 97 ILE A C 1
ATOM 797 O O . ILE A 1 97 ? 3.045 6.899 -9.065 1.00 89.88 97 ILE A O 1
ATOM 801 N N . SER A 1 98 ? 1.149 7.560 -10.070 1.00 86.31 98 SER A N 1
ATOM 802 C CA . SER A 1 98 ? 1.789 8.056 -11.283 1.00 86.31 98 SER A CA 1
ATOM 803 C C . SER A 1 98 ? 2.436 9.425 -11.080 1.00 86.31 98 SER A C 1
ATOM 805 O O . SER A 1 98 ? 2.027 10.233 -10.241 1.00 86.31 98 SER A O 1
ATOM 807 N N . LYS A 1 99 ? 3.403 9.751 -11.945 1.00 80.75 99 LYS A N 1
ATOM 808 C CA . LYS A 1 99 ? 3.961 11.109 -12.030 1.00 80.75 99 LYS A CA 1
ATOM 809 C C . LYS A 1 99 ? 2.884 12.174 -12.290 1.00 80.75 99 LYS A C 1
ATOM 811 O O . LYS A 1 99 ? 2.988 13.274 -11.759 1.00 80.75 99 LYS A O 1
ATOM 816 N N . ALA A 1 100 ? 1.860 11.857 -13.085 1.00 83.75 100 ALA A N 1
ATOM 817 C CA . ALA A 1 100 ? 0.787 12.794 -13.414 1.00 83.75 100 ALA A CA 1
ATOM 818 C C . ALA A 1 100 ? -0.100 13.123 -12.201 1.00 83.75 100 ALA A C 1
ATOM 820 O O . ALA A 1 100 ? -0.518 14.268 -12.041 1.00 83.75 100 ALA A O 1
ATOM 821 N N . GLU A 1 101 ? -0.368 12.148 -11.330 1.00 87.69 101 GLU A N 1
ATOM 822 C CA . GLU A 1 101 ? -1.071 12.385 -10.062 1.00 87.69 101 GLU A CA 1
ATOM 823 C C . GLU A 1 101 ? -0.207 13.207 -9.108 1.00 87.69 101 GLU A C 1
ATOM 825 O O . GLU A 1 101 ? -0.671 14.207 -8.566 1.00 87.69 101 GLU A O 1
ATOM 830 N N . ALA A 1 102 ? 1.077 12.857 -8.994 1.00 85.62 102 ALA A N 1
ATOM 831 C CA . ALA A 1 102 ? 2.047 13.571 -8.165 1.00 85.62 102 ALA A CA 1
ATOM 832 C C . ALA A 1 102 ? 2.260 15.044 -8.569 1.00 85.62 102 ALA A C 1
ATOM 834 O O . ALA A 1 102 ? 2.720 15.848 -7.762 1.00 85.62 102 ALA A O 1
ATOM 835 N N . GLN A 1 103 ? 1.956 15.406 -9.820 1.00 84.38 103 GLN A N 1
ATOM 836 C CA . GLN A 1 103 ? 1.989 16.792 -10.303 1.00 84.38 103 GLN A CA 1
ATOM 837 C C . GLN A 1 103 ? 0.745 17.597 -9.909 1.00 84.38 103 GLN A C 1
ATOM 839 O O . GLN A 1 103 ? 0.806 18.824 -9.869 1.00 84.38 103 GLN A O 1
ATOM 844 N N . LYS A 1 104 ? -0.383 16.926 -9.653 1.00 88.44 104 LYS A N 1
ATOM 845 C CA . LYS A 1 104 ? -1.679 17.554 -9.346 1.00 88.44 104 LYS A CA 1
ATOM 846 C C . LYS A 1 104 ? -1.988 17.565 -7.854 1.00 88.44 104 LYS A C 1
ATOM 848 O O . LYS A 1 104 ? -2.734 18.420 -7.389 1.00 88.44 104 LYS A O 1
ATOM 853 N N . THR A 1 105 ? -1.450 16.603 -7.118 1.00 89.31 105 THR A N 1
ATOM 854 C CA . THR A 1 105 ? -1.715 16.408 -5.695 1.00 89.31 105 THR A CA 1
ATOM 855 C C . THR A 1 105 ? -0.404 16.152 -4.977 1.00 89.31 105 THR A C 1
ATOM 857 O O . THR A 1 105 ? 0.499 15.496 -5.498 1.00 89.31 105 THR A O 1
ATOM 860 N N . ASP A 1 106 ? -0.286 16.688 -3.771 1.00 88.25 106 ASP A N 1
ATOM 861 C CA . ASP A 1 106 ? 0.911 16.529 -2.969 1.00 88.25 106 ASP A CA 1
ATOM 862 C C . ASP A 1 106 ? 1.150 15.054 -2.594 1.00 88.25 106 ASP A C 1
ATOM 864 O O . ASP A 1 106 ? 0.238 14.270 -2.318 1.00 88.25 106 ASP A O 1
ATOM 868 N N . MET A 1 107 ? 2.426 14.670 -2.576 1.00 86.38 107 MET A N 1
ATOM 869 C CA . MET A 1 107 ? 2.817 13.273 -2.393 1.00 86.38 107 MET A CA 1
ATOM 870 C C . MET A 1 107 ? 2.482 12.731 -0.996 1.00 86.38 107 MET A C 1
ATOM 872 O O . MET A 1 107 ? 2.263 11.532 -0.848 1.00 86.38 107 MET A O 1
ATOM 876 N N . HIS A 1 108 ? 2.420 13.584 0.033 1.00 88.06 108 HIS A N 1
ATOM 877 C CA . HIS A 1 108 ? 2.051 13.122 1.373 1.00 88.06 108 HIS A CA 1
ATOM 878 C C . HIS A 1 108 ? 0.565 12.743 1.437 1.00 88.06 108 HIS A C 1
ATOM 880 O O . HIS A 1 108 ? 0.232 11.695 1.988 1.00 88.06 108 HIS A O 1
ATOM 886 N N . THR A 1 109 ? -0.315 13.511 0.793 1.00 91.31 109 THR A N 1
ATOM 887 C CA . THR A 1 109 ? -1.735 13.176 0.638 1.00 91.31 109 THR A CA 1
ATOM 888 C C . THR A 1 109 ? -1.921 11.920 -0.198 1.00 91.31 109 THR A C 1
ATOM 890 O O . THR A 1 109 ? -2.674 11.040 0.211 1.00 91.31 109 THR A O 1
ATOM 893 N N . LEU A 1 110 ? -1.228 11.792 -1.335 1.00 92.81 110 LEU A N 1
ATOM 894 C CA . LEU A 1 110 ? -1.347 10.599 -2.183 1.00 92.81 110 LEU A CA 1
ATOM 895 C C . LEU A 1 110 ? -0.919 9.326 -1.439 1.00 92.81 110 LEU A C 1
ATOM 897 O O . LEU A 1 110 ? -1.636 8.328 -1.479 1.00 92.81 110 LEU A O 1
ATOM 901 N N . ARG A 1 111 ? 0.197 9.370 -0.700 1.00 92.31 111 ARG A N 1
ATOM 902 C CA . ARG A 1 111 ? 0.671 8.231 0.101 1.00 92.31 111 ARG A CA 1
ATOM 903 C C . ARG A 1 111 ? -0.261 7.899 1.261 1.00 92.31 111 ARG A C 1
ATOM 905 O O . ARG A 1 111 ? -0.568 6.729 1.457 1.00 92.31 111 ARG A O 1
ATOM 912 N N . ALA A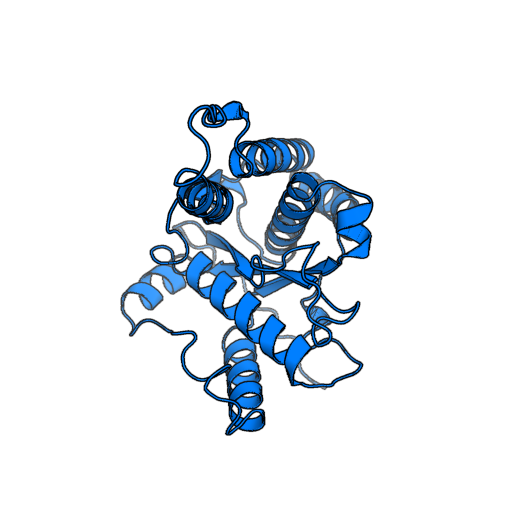 1 112 ? -0.754 8.906 1.986 1.00 93.56 112 ALA A N 1
ATOM 913 C CA . ALA A 1 112 ? -1.720 8.693 3.063 1.00 93.56 112 ALA A CA 1
ATOM 914 C C . ALA A 1 112 ? -3.016 8.058 2.540 1.00 93.56 112 ALA A C 1
ATOM 916 O O . ALA A 1 112 ? -3.496 7.081 3.106 1.00 93.56 112 ALA A O 1
ATOM 917 N N . ARG A 1 113 ? -3.550 8.561 1.419 1.00 95.88 113 ARG A N 1
ATOM 918 C CA . ARG A 1 113 ? -4.743 7.992 0.778 1.00 95.88 113 ARG A CA 1
ATOM 919 C C . ARG A 1 113 ? -4.504 6.565 0.298 1.00 95.88 113 ARG A C 1
ATOM 921 O O . ARG A 1 113 ? -5.369 5.722 0.504 1.00 95.88 113 ARG A O 1
ATOM 928 N N . ALA A 1 114 ? -3.354 6.275 -0.305 1.00 95.81 114 ALA A N 1
ATOM 929 C CA . ALA A 1 114 ? -3.029 4.925 -0.756 1.00 95.81 114 ALA A CA 1
ATOM 930 C C . ALA A 1 114 ? -2.916 3.942 0.416 1.00 95.81 114 ALA A C 1
ATOM 932 O O . ALA A 1 114 ? -3.536 2.881 0.381 1.00 95.81 114 ALA A O 1
ATOM 933 N N . ALA A 1 115 ? -2.194 4.320 1.476 1.00 95.50 115 ALA A N 1
ATOM 934 C CA . ALA A 1 115 ? -2.076 3.5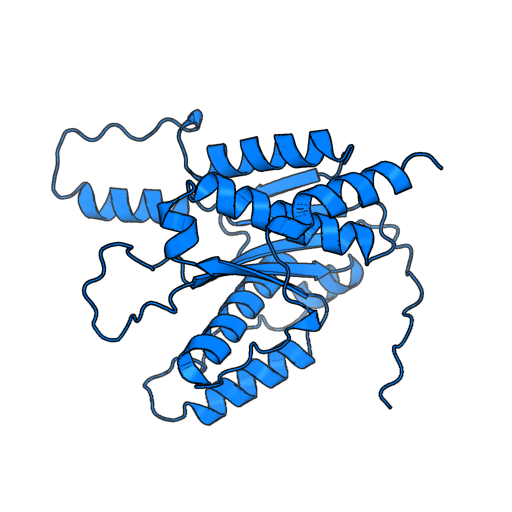13 2.686 1.00 95.50 115 ALA A CA 1
ATOM 935 C C . ALA A 1 115 ? -3.446 3.257 3.333 1.00 95.50 115 ALA A C 1
ATOM 937 O O . ALA A 1 115 ? -3.761 2.117 3.669 1.00 95.50 115 ALA A O 1
ATOM 938 N N . ALA A 1 116 ? -4.289 4.291 3.430 1.00 95.62 116 ALA A N 1
ATOM 939 C CA . ALA A 1 116 ? -5.653 4.156 3.929 1.00 95.62 116 ALA A CA 1
ATOM 940 C C . ALA A 1 116 ? -6.487 3.210 3.057 1.00 95.62 116 ALA A C 1
ATOM 942 O O . ALA A 1 116 ? -7.113 2.300 3.581 1.00 95.62 116 ALA A O 1
ATOM 943 N N . THR A 1 117 ? -6.456 3.382 1.734 1.00 97.12 117 THR A N 1
ATOM 944 C CA . THR A 1 117 ? -7.210 2.550 0.778 1.00 97.12 117 THR A CA 1
ATOM 945 C C . THR A 1 117 ? -6.843 1.076 0.938 1.00 97.12 117 THR A C 1
ATOM 947 O O . THR A 1 117 ? -7.720 0.228 1.068 1.00 97.12 117 THR A O 1
ATOM 950 N N . ILE A 1 118 ? -5.544 0.776 1.006 1.00 97.44 118 ILE A N 1
ATOM 951 C CA . ILE A 1 118 ? -5.026 -0.580 1.212 1.00 97.44 118 ILE A CA 1
ATOM 952 C C . ILE A 1 118 ? -5.483 -1.145 2.563 1.00 97.44 118 ILE A C 1
ATOM 954 O O . ILE A 1 118 ? -5.997 -2.261 2.618 1.00 97.44 118 ILE A O 1
ATOM 958 N N . ALA A 1 119 ? -5.330 -0.383 3.648 1.00 95.69 119 ALA A N 1
ATOM 959 C CA . ALA A 1 119 ? -5.728 -0.825 4.981 1.00 95.69 119 ALA A CA 1
ATOM 960 C C . ALA A 1 119 ? -7.237 -1.089 5.078 1.00 95.69 119 ALA A C 1
ATOM 962 O O . ALA A 1 119 ? -7.648 -2.145 5.552 1.00 95.69 119 ALA A O 1
ATOM 963 N N . LEU A 1 120 ? -8.060 -0.164 4.579 1.00 94.69 120 LEU A N 1
ATOM 964 C CA . LEU A 1 120 ? -9.515 -0.308 4.540 1.00 94.69 120 LEU A CA 1
ATOM 965 C C . LEU A 1 120 ? -9.934 -1.510 3.705 1.00 94.69 120 LEU A C 1
ATOM 967 O O . LEU A 1 120 ? -10.845 -2.232 4.098 1.00 94.69 120 LEU A O 1
ATOM 971 N N . LYS A 1 121 ? -9.245 -1.763 2.587 1.00 95.94 121 LYS A N 1
ATOM 972 C CA . LYS A 1 121 ? -9.531 -2.928 1.757 1.00 95.94 121 LYS A CA 1
ATOM 973 C C . LYS A 1 121 ? -9.260 -4.237 2.491 1.00 95.94 121 LYS A C 1
ATOM 975 O O . LYS A 1 121 ? -10.072 -5.150 2.396 1.00 95.94 121 LYS A O 1
ATOM 980 N N . PHE A 1 122 ? -8.177 -4.320 3.264 1.00 95.69 122 PHE A N 1
ATOM 981 C CA . PHE A 1 122 ? -7.951 -5.473 4.136 1.00 95.69 122 PHE A CA 1
ATOM 982 C C . PHE A 1 122 ? -9.048 -5.618 5.187 1.00 95.69 122 PHE A C 1
ATOM 984 O O . PHE A 1 122 ? -9.558 -6.714 5.353 1.00 95.69 122 PHE A O 1
ATOM 991 N N . LEU A 1 123 ? -9.439 -4.536 5.861 1.00 91.88 123 LEU A N 1
ATOM 992 C CA . LEU A 1 123 ? -10.488 -4.581 6.887 1.00 91.88 123 LEU A CA 1
ATOM 993 C C . LEU A 1 123 ? -11.879 -4.927 6.322 1.00 91.88 123 LEU A C 1
ATOM 995 O O . LEU A 1 123 ? -12.701 -5.477 7.043 1.00 91.88 123 LEU A O 1
ATOM 999 N N . SER A 1 124 ? -12.142 -4.602 5.054 1.00 91.25 124 SER A N 1
ATOM 1000 C CA . SER A 1 124 ? -13.373 -4.971 4.339 1.00 91.25 124 SER A CA 1
ATOM 1001 C C . SER A 1 124 ? -13.342 -6.433 3.870 1.00 91.25 124 SER A C 1
ATOM 1003 O O . SER A 1 124 ? -14.294 -7.180 4.094 1.00 91.25 124 SER A O 1
ATOM 1005 N N . ASP A 1 125 ? -12.241 -6.874 3.252 1.00 93.19 125 ASP A N 1
ATOM 1006 C CA . ASP A 1 125 ? -12.167 -8.208 2.642 1.00 93.19 125 ASP A CA 1
ATOM 1007 C C . ASP A 1 125 ? -11.818 -9.324 3.636 1.00 93.19 125 ASP A C 1
ATOM 1009 O O . ASP A 1 125 ? -12.138 -10.494 3.395 1.00 93.19 125 ASP A O 1
ATOM 1013 N N . TYR A 1 126 ? -11.122 -8.989 4.722 1.00 89.19 126 TYR A N 1
ATOM 1014 C CA . TYR A 1 126 ? -10.723 -9.928 5.761 1.00 89.19 126 TYR A CA 1
ATOM 1015 C C . TYR A 1 126 ? -11.654 -9.726 6.952 1.00 89.19 126 TYR A C 1
ATOM 1017 O O . TYR A 1 126 ? -11.780 -8.625 7.472 1.00 89.19 126 TYR A O 1
ATOM 1025 N N . ASP A 1 127 ? -12.288 -10.808 7.402 1.00 84.00 127 ASP A N 1
ATOM 1026 C CA . ASP A 1 127 ? -13.130 -10.816 8.601 1.00 84.00 127 ASP A CA 1
ATOM 1027 C C . ASP A 1 127 ? -12.242 -10.728 9.853 1.00 84.00 127 ASP A C 1
ATOM 1029 O O . ASP A 1 127 ? -11.907 -11.728 10.496 1.00 84.00 127 ASP A O 1
ATOM 1033 N N . VAL A 1 128 ? -11.749 -9.517 10.112 1.00 86.38 128 VAL A N 1
ATOM 1034 C CA . VAL A 1 128 ? -10.856 -9.185 11.218 1.00 86.38 128 VAL A CA 1
ATOM 1035 C C . VAL A 1 128 ? -11.439 -8.059 12.045 1.00 86.38 128 VAL A C 1
ATOM 1037 O O . VAL A 1 128 ? -12.024 -7.111 11.535 1.00 86.38 128 VAL A O 1
ATOM 1040 N N . ASP A 1 129 ? -11.219 -8.154 13.350 1.00 87.19 129 ASP A N 1
ATOM 1041 C CA . ASP A 1 129 ? -11.588 -7.117 14.299 1.00 87.19 129 ASP A CA 1
ATOM 1042 C C . ASP A 1 129 ? -10.667 -5.892 14.109 1.00 87.19 129 ASP A C 1
ATOM 1044 O O . ASP A 1 129 ? -9.451 -6.003 14.342 1.00 87.19 129 ASP A O 1
ATOM 1048 N N . PRO A 1 130 ? -11.196 -4.721 13.698 1.00 86.81 130 PRO A N 1
ATOM 1049 C CA . PRO A 1 130 ? -10.380 -3.531 13.499 1.00 86.81 130 PRO A CA 1
ATOM 1050 C C . PRO A 1 130 ? -9.674 -3.076 14.781 1.00 86.81 130 PRO A C 1
ATOM 1052 O O . PRO A 1 130 ? -8.566 -2.547 14.699 1.00 86.81 130 PRO A O 1
ATOM 1055 N N . GLU A 1 131 ? -10.254 -3.302 15.962 1.00 85.69 131 GLU A N 1
ATOM 1056 C CA . GLU A 1 131 ? -9.671 -2.884 17.247 1.00 85.69 131 GLU A CA 1
ATOM 1057 C C . GLU A 1 131 ? -8.486 -3.759 17.656 1.00 85.69 131 GLU A C 1
ATOM 1059 O O . GLU A 1 131 ? -7.567 -3.310 18.342 1.00 85.69 131 GLU A O 1
ATOM 1064 N N . LYS A 1 132 ? -8.480 -5.011 17.190 1.00 88.50 132 LYS A N 1
ATOM 1065 C CA . LYS A 1 132 ? -7.363 -5.945 17.370 1.00 88.50 132 LYS A CA 1
ATOM 1066 C C . LYS A 1 132 ? -6.403 -5.943 16.190 1.00 88.50 132 LYS A C 1
ATOM 1068 O O . LYS A 1 132 ? -5.414 -6.665 16.222 1.00 88.50 132 LYS A O 1
ATOM 1073 N N . THR A 1 133 ? -6.657 -5.158 15.152 1.00 90.50 133 THR A N 1
ATOM 1074 C CA . THR A 1 133 ? -5.742 -5.050 14.017 1.00 90.50 133 THR A CA 1
ATOM 1075 C C . THR A 1 133 ? -4.741 -3.924 14.275 1.00 90.50 133 THR A C 1
ATOM 1077 O O . THR A 1 133 ? -5.078 -2.882 14.834 1.00 90.50 133 THR A O 1
ATOM 1080 N N . THR A 1 134 ? -3.477 -4.131 13.914 1.00 91.69 134 THR A N 1
ATOM 1081 C CA . THR A 1 134 ? -2.451 -3.081 13.942 1.00 91.69 134 THR A CA 1
ATOM 1082 C C . THR A 1 134 ? -1.942 -2.834 12.532 1.00 91.69 134 THR A C 1
ATOM 1084 O O . THR A 1 134 ? -1.450 -3.749 11.872 1.00 91.69 134 THR A O 1
ATOM 1087 N N . ILE A 1 135 ? -2.031 -1.588 12.080 1.00 93.81 135 ILE A N 1
ATOM 1088 C CA . ILE A 1 135 ? -1.457 -1.140 10.812 1.00 93.81 135 ILE A CA 1
ATOM 1089 C C . ILE A 1 135 ? -0.067 -0.581 11.106 1.00 93.81 135 ILE A C 1
ATOM 1091 O O . ILE A 1 135 ? 0.096 0.242 12.005 1.00 93.81 135 ILE A O 1
ATOM 1095 N N . VAL A 1 136 ? 0.949 -1.019 10.372 1.00 93.12 136 VAL A N 1
ATOM 1096 C CA . VAL A 1 136 ? 2.327 -0.573 10.569 1.00 93.12 136 VAL A CA 1
ATOM 1097 C C . VAL A 1 136 ? 2.936 -0.125 9.252 1.00 93.12 136 VAL A C 1
ATOM 1099 O O . VAL A 1 136 ? 2.823 -0.819 8.246 1.00 93.12 136 VAL A O 1
ATOM 1102 N N . MET A 1 137 ? 3.605 1.024 9.274 1.00 92.75 137 MET A N 1
ATOM 1103 C CA . MET A 1 137 ? 4.307 1.600 8.129 1.00 92.75 137 MET A CA 1
ATOM 1104 C C . MET A 1 137 ? 5.765 1.896 8.483 1.00 92.75 137 MET A C 1
ATOM 1106 O O . MET A 1 137 ? 6.055 2.259 9.630 1.00 92.75 137 MET A O 1
ATOM 1110 N N . ASP A 1 138 ? 6.672 1.781 7.507 1.00 86.00 138 ASP A N 1
ATOM 1111 C CA . ASP A 1 138 ? 8.025 2.333 7.661 1.00 86.00 138 ASP A CA 1
ATOM 1112 C C . ASP A 1 138 ? 7.987 3.867 7.687 1.00 86.00 138 ASP A C 1
ATOM 1114 O O . ASP A 1 138 ? 7.138 4.516 7.064 1.00 86.00 138 ASP A O 1
ATOM 1118 N N . ASP A 1 139 ? 8.915 4.461 8.433 1.00 81.62 139 ASP A N 1
ATOM 1119 C CA . ASP A 1 139 ? 9.048 5.911 8.504 1.00 81.62 139 ASP A CA 1
ATOM 1120 C C . ASP A 1 139 ? 9.583 6.480 7.175 1.00 81.62 139 ASP A C 1
ATOM 1122 O O . ASP A 1 139 ? 10.773 6.422 6.845 1.00 81.62 139 ASP A O 1
ATOM 1126 N N . LEU A 1 140 ? 8.689 7.141 6.442 1.00 74.44 140 LEU A N 1
ATOM 1127 C CA . LEU A 1 140 ? 8.946 7.740 5.130 1.00 74.44 140 LEU A CA 1
ATOM 1128 C C . LEU A 1 140 ? 9.933 8.932 5.162 1.00 74.44 140 LEU A C 1
ATOM 1130 O O . LEU A 1 140 ? 10.350 9.434 4.113 1.00 74.44 140 LEU A O 1
ATOM 1134 N N . ASN A 1 141 ? 10.369 9.384 6.344 1.00 68.31 141 ASN A N 1
ATOM 1135 C CA . ASN A 1 141 ? 11.289 10.513 6.523 1.00 68.31 141 ASN A CA 1
ATOM 1136 C C . ASN A 1 141 ? 12.742 10.177 6.161 1.00 68.31 141 ASN A C 1
ATOM 1138 O O . ASN A 1 141 ? 13.567 11.083 5.976 1.00 68.31 141 ASN A O 1
ATOM 1142 N N . LYS A 1 142 ? 13.083 8.889 6.046 1.00 61.78 142 LYS A N 1
ATOM 1143 C CA . LYS A 1 142 ? 14.448 8.394 5.790 1.00 61.78 142 LYS A CA 1
ATOM 1144 C C . LYS A 1 142 ? 15.091 9.058 4.567 1.00 61.78 142 LYS A C 1
ATOM 1146 O O . LYS A 1 142 ? 16.263 9.439 4.611 1.00 61.78 142 LYS A O 1
ATOM 1151 N N . TYR A 1 143 ? 14.319 9.290 3.503 1.00 56.69 143 TYR A N 1
ATOM 1152 C CA . TYR A 1 143 ? 14.808 9.942 2.282 1.00 56.69 143 TYR A CA 1
ATOM 1153 C C . TYR A 1 143 ? 15.069 11.438 2.453 1.00 56.69 143 TYR A C 1
ATOM 1155 O O . TYR A 1 143 ? 16.111 11.920 2.002 1.00 56.69 143 TYR A O 1
ATOM 1163 N N . GLN A 1 144 ? 14.191 12.170 3.147 1.00 59.59 144 GLN A N 1
ATOM 1164 C CA . GLN A 1 144 ? 14.418 13.590 3.430 1.00 59.59 144 GLN A CA 1
ATOM 1165 C C . GLN A 1 144 ? 15.680 13.782 4.269 1.00 59.59 144 GLN A C 1
ATOM 1167 O O . GLN A 1 144 ? 16.530 14.601 3.917 1.00 59.59 144 GLN A O 1
ATOM 1172 N N . ARG A 1 145 ? 15.865 12.972 5.319 1.00 58.97 145 ARG A N 1
ATOM 1173 C CA . ARG A 1 145 ? 17.055 13.050 6.179 1.00 58.97 145 ARG A CA 1
ATOM 1174 C C . ARG A 1 145 ? 18.337 12.689 5.427 1.00 58.97 145 ARG A C 1
ATOM 1176 O O . ARG A 1 145 ? 19.339 13.386 5.571 1.00 58.97 145 ARG A O 1
ATOM 1183 N N . ASN A 1 146 ? 18.320 11.655 4.585 1.00 55.88 146 ASN A N 1
ATOM 1184 C CA . ASN A 1 146 ? 19.494 11.260 3.796 1.00 55.88 146 ASN A CA 1
ATOM 1185 C C . ASN A 1 146 ? 19.840 12.275 2.694 1.00 55.88 146 ASN A C 1
ATOM 1187 O O . ASN A 1 146 ? 21.018 12.546 2.453 1.00 55.88 146 ASN A O 1
ATOM 1191 N N . HIS A 1 147 ? 18.837 12.875 2.049 1.00 56.06 147 HIS A N 1
ATOM 1192 C CA . HIS A 1 147 ? 19.045 13.928 1.055 1.00 56.06 147 HIS A CA 1
ATOM 1193 C C . HIS A 1 147 ? 19.555 15.228 1.699 1.00 56.06 147 HIS A C 1
ATOM 1195 O O . HIS A 1 147 ? 20.472 15.857 1.166 1.00 56.06 147 HIS A O 1
ATOM 1201 N N . LEU A 1 148 ? 19.028 15.597 2.874 1.00 56.09 148 LEU A N 1
ATOM 1202 C CA . LEU A 1 148 ? 19.538 16.711 3.679 1.00 56.09 148 LEU A CA 1
ATOM 1203 C C . LEU A 1 148 ? 20.996 16.468 4.082 1.00 56.09 148 LEU A C 1
ATOM 1205 O O . LEU A 1 148 ? 21.837 17.304 3.774 1.00 56.09 148 LEU A O 1
ATOM 1209 N N . LYS A 1 149 ? 21.341 15.294 4.629 1.00 56.84 149 LYS A N 1
ATOM 1210 C CA . LYS A 1 149 ? 22.732 14.942 4.981 1.00 56.84 149 LYS A CA 1
ATOM 1211 C C . LYS A 1 149 ? 23.703 15.074 3.799 1.00 56.84 149 LYS A C 1
ATOM 1213 O O . LYS A 1 149 ? 24.794 15.608 3.964 1.00 56.84 149 LYS A O 1
ATOM 1218 N N . ARG A 1 150 ? 23.300 14.661 2.590 1.00 57.44 150 ARG A N 1
ATOM 1219 C CA . ARG A 1 150 ? 24.127 14.797 1.370 1.00 57.44 150 ARG A CA 1
ATOM 1220 C C . ARG A 1 150 ? 24.292 16.247 0.899 1.00 57.44 150 ARG A C 1
ATOM 1222 O O . ARG A 1 150 ? 25.323 16.574 0.317 1.00 57.44 150 ARG A O 1
ATOM 1229 N N . ARG A 1 151 ? 23.304 17.119 1.137 1.00 51.59 151 ARG A N 1
ATOM 1230 C CA . ARG A 1 151 ? 23.363 18.553 0.787 1.00 51.59 151 ARG A CA 1
ATOM 1231 C C . ARG A 1 151 ? 23.991 19.432 1.872 1.00 51.59 151 ARG A C 1
ATOM 1233 O O . ARG A 1 151 ? 24.527 20.485 1.542 1.00 51.59 151 ARG A O 1
ATOM 1240 N N . MET A 1 152 ? 23.982 18.998 3.131 1.00 49.91 152 MET A N 1
ATOM 1241 C CA . MET A 1 152 ? 24.543 19.743 4.265 1.00 49.91 152 MET A CA 1
ATOM 1242 C C . MET A 1 152 ? 26.066 19.918 4.194 1.00 49.91 152 MET A C 1
ATOM 1244 O O . MET A 1 152 ? 26.580 20.872 4.761 1.00 49.91 152 MET A O 1
ATOM 1248 N N . HIS A 1 153 ? 26.786 19.111 3.408 1.00 53.09 153 HIS A N 1
ATOM 1249 C CA . HIS A 1 153 ? 28.197 19.380 3.097 1.00 53.09 153 HIS A CA 1
ATOM 1250 C C . HIS A 1 153 ? 28.423 20.630 2.218 1.00 53.09 153 HIS A C 1
ATOM 1252 O O . HIS A 1 153 ? 29.573 20.973 1.957 1.00 53.09 153 HIS A O 1
ATOM 1258 N N . LYS A 1 154 ? 27.365 21.300 1.727 1.00 51.47 154 LYS A N 1
ATOM 1259 C CA . LYS A 1 154 ? 27.477 22.416 0.770 1.00 51.47 154 LYS A CA 1
ATOM 1260 C C . LYS A 1 154 ? 26.784 23.725 1.174 1.00 51.47 154 LYS A C 1
ATOM 1262 O O . LYS A 1 154 ? 26.948 24.697 0.447 1.00 51.47 154 LYS A O 1
ATOM 1267 N N . LEU A 1 155 ? 26.030 23.797 2.279 1.00 47.44 155 LEU A N 1
ATOM 1268 C CA . LEU A 1 155 ? 25.320 25.028 2.678 1.00 47.44 155 LEU A CA 1
ATOM 1269 C C . LEU A 1 155 ? 25.274 25.204 4.213 1.00 47.44 155 LEU A C 1
ATOM 1271 O O . LEU A 1 155 ? 24.678 24.363 4.885 1.00 47.44 155 LEU A O 1
ATOM 1275 N N . PRO A 1 156 ? 25.835 26.295 4.778 1.00 47.91 156 PRO A N 1
ATOM 1276 C CA . PRO A 1 156 ? 25.975 26.481 6.227 1.00 47.91 156 PRO A CA 1
ATOM 1277 C C . PRO A 1 156 ? 24.725 27.002 6.967 1.00 47.91 156 PRO A C 1
ATOM 1279 O O . PRO A 1 156 ? 24.825 27.333 8.142 1.00 47.91 156 PRO A O 1
ATOM 1282 N N . GLN A 1 157 ? 23.545 27.090 6.339 1.00 48.34 157 GLN A N 1
ATOM 1283 C CA . GLN A 1 157 ? 22.353 27.692 6.971 1.00 48.34 157 GLN A CA 1
ATOM 1284 C C . GLN A 1 157 ? 21.044 26.935 6.690 1.00 48.34 157 GLN A C 1
ATOM 1286 O O . GLN A 1 157 ? 20.028 27.540 6.359 1.00 48.34 157 GLN A O 1
ATOM 1291 N N . PHE A 1 158 ? 21.042 25.604 6.794 1.00 48.50 158 PHE A N 1
ATOM 1292 C CA . PHE A 1 158 ? 19.798 24.835 6.666 1.00 48.50 158 PHE A CA 1
ATOM 1293 C C . PHE A 1 158 ? 19.176 24.564 8.040 1.00 48.50 158 PHE A C 1
ATOM 1295 O O . PHE A 1 158 ? 19.735 23.823 8.848 1.00 48.50 158 PHE A O 1
ATOM 1302 N N . THR A 1 159 ? 18.004 25.143 8.294 1.00 51.72 159 THR A N 1
ATOM 1303 C CA . THR A 1 159 ? 17.146 24.772 9.421 1.00 51.72 159 THR A CA 1
ATOM 1304 C C . THR A 1 159 ? 16.605 23.362 9.192 1.00 51.72 159 THR A C 1
ATOM 1306 O O . THR A 1 159 ? 16.005 23.062 8.159 1.00 51.72 159 THR A O 1
ATOM 1309 N N . ILE A 1 160 ? 16.853 22.466 10.150 1.00 54.06 160 ILE A N 1
ATOM 1310 C CA . ILE A 1 160 ? 16.258 21.127 10.160 1.00 54.06 160 ILE A CA 1
ATOM 1311 C C . ILE A 1 160 ? 14.739 21.323 10.284 1.00 54.06 160 ILE A C 1
ATOM 1313 O O . ILE A 1 160 ? 14.318 22.035 11.201 1.00 54.06 160 ILE A O 1
ATOM 1317 N N . PRO A 1 161 ? 13.912 20.748 9.389 1.00 54.09 161 PRO A N 1
ATOM 1318 C CA . PRO A 1 161 ? 12.463 20.812 9.529 1.00 54.09 161 PRO A CA 1
ATOM 1319 C C . PRO A 1 161 ? 12.066 20.328 10.922 1.00 54.09 161 PRO A C 1
ATOM 1321 O O . PRO A 1 161 ? 12.541 19.282 11.370 1.00 54.09 161 PRO A O 1
ATOM 1324 N N . THR A 1 162 ? 11.223 21.093 11.615 1.00 55.28 162 THR A N 1
ATOM 1325 C CA . THR A 1 162 ? 10.668 20.635 12.891 1.00 55.28 162 THR A CA 1
ATOM 1326 C C . THR A 1 162 ? 9.879 19.343 12.667 1.00 55.28 162 THR A C 1
ATOM 1328 O O . THR A 1 162 ? 9.386 19.097 11.566 1.00 55.28 162 THR A O 1
ATOM 1331 N N . ASP A 1 163 ? 9.740 18.506 13.695 1.00 64.88 163 ASP A N 1
ATOM 1332 C CA . ASP A 1 163 ? 9.063 17.204 13.572 1.00 64.88 163 ASP A CA 1
ATOM 1333 C C . ASP A 1 163 ? 7.629 17.329 13.005 1.00 64.88 163 ASP A C 1
ATOM 1335 O O . ASP A 1 163 ? 7.188 16.513 12.196 1.00 64.88 163 ASP A O 1
ATOM 1339 N N . LYS A 1 164 ? 6.956 18.451 13.311 1.00 63.78 164 LYS A N 1
ATOM 1340 C CA . LYS A 1 164 ? 5.616 18.826 12.817 1.00 63.78 164 LYS A CA 1
ATOM 1341 C C . LYS A 1 164 ? 5.552 19.182 11.324 1.00 63.78 164 LYS A C 1
ATOM 1343 O O . LYS A 1 164 ? 4.460 19.278 10.768 1.00 63.78 164 LYS A O 1
ATOM 1348 N N . ASP A 1 165 ? 6.693 19.364 10.672 1.00 68.81 165 ASP A N 1
ATOM 1349 C CA . ASP A 1 165 ? 6.804 19.615 9.232 1.00 68.81 165 ASP A CA 1
ATOM 1350 C C . ASP A 1 165 ? 7.431 18.451 8.466 1.00 68.81 165 ASP A C 1
ATOM 1352 O O . ASP A 1 165 ? 7.579 18.526 7.241 1.00 68.81 165 ASP A O 1
ATOM 1356 N N . SER A 1 166 ? 7.783 17.366 9.160 1.00 78.56 166 SER A N 1
ATOM 1357 C CA . SER A 1 166 ? 8.350 16.191 8.515 1.00 78.56 166 SER A CA 1
ATOM 1358 C C . SER A 1 166 ? 7.341 15.551 7.554 1.00 78.56 166 SER A C 1
ATOM 1360 O O . SER A 1 166 ? 6.121 15.619 7.744 1.00 78.56 166 SER A O 1
ATOM 1362 N N . PHE A 1 167 ? 7.842 14.938 6.482 1.00 80.81 167 PHE A N 1
ATOM 1363 C CA . PHE A 1 167 ? 6.988 14.289 5.491 1.00 80.81 167 PHE A CA 1
ATOM 1364 C C . PHE A 1 167 ? 6.115 13.206 6.123 1.00 80.81 167 PHE A C 1
ATOM 1366 O O . PHE A 1 167 ? 4.906 13.179 5.893 1.00 80.81 167 PHE A O 1
ATOM 1373 N N . SER A 1 168 ? 6.702 12.364 6.972 1.00 82.94 168 SER A N 1
ATOM 1374 C CA . SER A 1 168 ? 5.953 11.319 7.663 1.00 82.94 168 SER A CA 1
ATOM 1375 C C . SER A 1 168 ? 4.928 11.885 8.621 1.00 82.94 168 SER A C 1
ATOM 1377 O O . SER A 1 168 ? 3.839 11.331 8.699 1.00 82.94 168 SER A O 1
ATOM 1379 N N . TYR A 1 169 ? 5.209 12.995 9.309 1.00 85.19 169 TYR A N 1
ATOM 1380 C CA . TYR A 1 169 ? 4.199 13.623 10.157 1.00 85.19 169 TYR A CA 1
ATOM 1381 C C . TYR A 1 169 ? 2.959 14.013 9.343 1.00 85.19 169 TYR A C 1
ATOM 1383 O O . TYR A 1 169 ? 1.835 13.719 9.746 1.00 85.19 169 TYR A O 1
ATOM 1391 N N . ARG A 1 170 ? 3.146 14.609 8.158 1.00 87.88 170 ARG A N 1
ATOM 1392 C CA . ARG A 1 170 ? 2.025 14.994 7.282 1.00 87.88 170 ARG A CA 1
ATOM 1393 C C . ARG A 1 170 ? 1.258 13.787 6.743 1.00 87.88 170 ARG A C 1
ATOM 1395 O O . ARG A 1 170 ? 0.033 13.849 6.672 1.00 87.88 170 ARG A O 1
ATOM 1402 N N . VAL A 1 171 ? 1.956 12.700 6.404 1.00 87.62 171 VAL A N 1
ATOM 1403 C CA . VAL A 1 171 ? 1.324 11.434 5.995 1.00 87.62 171 VAL A CA 1
ATOM 1404 C C . VAL A 1 171 ? 0.487 10.859 7.138 1.00 87.62 171 VAL A C 1
ATOM 1406 O O . VAL A 1 171 ? -0.703 10.627 6.943 1.00 87.62 171 VAL A O 1
ATOM 1409 N N . ASN A 1 172 ? 1.069 10.699 8.330 1.00 87.56 172 ASN A N 1
ATOM 1410 C CA . ASN A 1 172 ? 0.377 10.134 9.494 1.00 87.56 172 ASN A CA 1
ATOM 1411 C C . ASN A 1 172 ? -0.828 10.988 9.901 1.00 87.56 172 ASN A C 1
ATOM 1413 O O . ASN A 1 172 ? -1.926 10.465 10.028 1.00 87.56 172 ASN A O 1
ATOM 1417 N N . LYS A 1 173 ? -0.679 12.317 9.968 1.00 90.19 173 LYS A N 1
ATOM 1418 C CA . LYS A 1 173 ? -1.797 13.222 10.279 1.00 90.19 173 LYS A CA 1
ATOM 1419 C C . LYS A 1 173 ? -2.959 13.081 9.290 1.00 90.19 173 LYS A C 1
ATOM 1421 O O . LYS A 1 173 ? -4.121 13.180 9.679 1.00 90.19 173 LYS A O 1
ATOM 1426 N N . LYS A 1 174 ? -2.666 12.897 7.999 1.00 91.88 174 LYS A N 1
ATOM 1427 C CA . LYS A 1 174 ? -3.712 12.716 6.986 1.00 91.88 174 LYS A CA 1
ATOM 1428 C C . LYS A 1 174 ? -4.346 11.328 7.071 1.00 91.88 174 LYS A C 1
ATOM 1430 O O . LYS A 1 174 ? -5.551 11.210 6.875 1.00 91.88 174 LYS A O 1
ATOM 1435 N N . LEU A 1 175 ? -3.551 10.308 7.378 1.00 90.56 175 LEU A N 1
ATOM 1436 C CA . LEU A 1 175 ? -4.020 8.945 7.605 1.00 90.56 175 LEU A CA 1
ATOM 1437 C C . LEU A 1 175 ? -4.959 8.875 8.820 1.00 90.56 175 LEU A C 1
ATOM 1439 O O . LEU A 1 175 ? -6.049 8.322 8.706 1.00 90.56 175 LEU A O 1
ATOM 1443 N N . ASP A 1 176 ? -4.593 9.536 9.921 1.00 89.75 176 ASP A N 1
ATOM 1444 C CA . ASP A 1 176 ? -5.432 9.720 11.112 1.00 89.75 176 ASP A CA 1
ATOM 1445 C C . ASP A 1 176 ? -6.788 10.329 10.775 1.00 89.75 176 ASP A C 1
ATOM 1447 O O . ASP A 1 176 ? -7.826 9.838 11.216 1.00 89.75 176 ASP A O 1
ATOM 1451 N N . GLN A 1 177 ? -6.785 11.393 9.967 1.00 91.31 177 GLN A N 1
ATOM 1452 C CA . GLN A 1 177 ? -8.018 12.035 9.531 1.00 91.31 177 GLN A CA 1
ATOM 1453 C C . GLN A 1 177 ? -8.923 11.038 8.791 1.00 91.31 177 GLN A C 1
ATOM 1455 O O . GLN A 1 177 ? -10.104 10.940 9.111 1.00 91.31 177 GLN A O 1
ATOM 1460 N N . ILE A 1 178 ? -8.371 10.284 7.837 1.00 92.25 178 ILE A N 1
ATOM 1461 C CA . ILE A 1 178 ? -9.140 9.324 7.033 1.00 92.25 178 ILE A CA 1
ATOM 1462 C C . ILE A 1 178 ? -9.686 8.187 7.909 1.00 92.25 178 ILE A C 1
ATOM 1464 O O . ILE A 1 178 ? -10.850 7.811 7.778 1.00 92.25 178 ILE A O 1
ATOM 1468 N N . PHE A 1 179 ? -8.882 7.648 8.830 1.00 90.31 179 PHE A N 1
ATOM 1469 C CA . PHE A 1 179 ? -9.352 6.589 9.724 1.00 90.31 179 PHE A CA 1
ATOM 1470 C C . PHE A 1 179 ? -10.428 7.078 10.691 1.00 90.31 179 PHE A C 1
ATOM 1472 O O . PHE A 1 179 ? -11.430 6.383 10.878 1.00 90.31 179 PHE A O 1
ATOM 1479 N N . CYS A 1 180 ? -10.291 8.298 11.211 1.00 88.56 180 CYS A N 1
ATOM 1480 C CA . CYS A 1 180 ? -11.330 8.948 12.003 1.00 88.56 180 CYS A CA 1
ATOM 1481 C C . CYS A 1 180 ? -12.642 9.083 11.209 1.00 88.56 180 CYS A C 1
ATOM 1483 O O . CYS A 1 180 ? -13.698 8.691 11.700 1.00 88.56 180 CYS A O 1
ATOM 1485 N N . GLU A 1 181 ? -12.573 9.541 9.953 1.00 87.56 181 GLU A N 1
ATOM 1486 C CA . GLU A 1 181 ? -13.734 9.655 9.054 1.00 87.56 181 GLU A CA 1
ATOM 1487 C C . GLU A 1 181 ? -14.400 8.296 8.769 1.00 87.56 181 GLU A C 1
ATOM 1489 O O . GLU A 1 181 ? -15.619 8.222 8.638 1.00 87.56 181 GLU A O 1
ATOM 1494 N N . SER A 1 182 ? -13.626 7.207 8.732 1.00 84.56 182 SER A N 1
ATOM 1495 C CA . SER A 1 182 ? -14.152 5.839 8.586 1.00 84.56 182 SER A CA 1
ATOM 1496 C C . SER A 1 182 ? -14.681 5.207 9.881 1.00 84.56 182 SER A C 1
ATOM 1498 O O . SER A 1 182 ? -15.151 4.070 9.860 1.00 84.56 182 SER A O 1
ATOM 1500 N N . GLY A 1 183 ? -14.593 5.901 11.022 1.00 85.06 183 GLY A N 1
ATOM 1501 C CA . GLY A 1 183 ? -14.970 5.351 12.329 1.00 85.06 183 GLY A CA 1
ATOM 1502 C C . GLY A 1 183 ? -14.045 4.226 12.805 1.00 85.06 183 GLY A C 1
ATOM 1503 O O . GLY A 1 183 ? -14.424 3.399 13.642 1.00 85.06 183 GLY A O 1
ATOM 1504 N N . ILE A 1 184 ? -12.832 4.147 12.261 1.00 81.19 184 ILE A N 1
ATOM 1505 C CA . ILE A 1 184 ? -11.864 3.103 12.574 1.00 81.19 184 ILE A CA 1
ATOM 1506 C C . ILE A 1 184 ? -10.983 3.546 13.734 1.00 81.19 184 ILE A C 1
ATOM 1508 O O . ILE A 1 184 ? -10.324 4.577 13.692 1.00 81.19 184 ILE A O 1
ATOM 1512 N N . THR A 1 185 ? -10.959 2.711 14.767 1.00 78.75 185 THR A N 1
ATOM 1513 C CA . THR A 1 185 ? -10.149 2.855 15.982 1.00 78.75 185 THR A CA 1
ATOM 1514 C C . THR A 1 185 ? -8.865 2.024 15.922 1.00 78.75 185 THR A C 1
ATOM 1516 O O . THR A 1 185 ? -8.119 1.964 16.897 1.00 78.75 185 THR A O 1
ATOM 1519 N N . THR A 1 186 ? -8.600 1.376 14.779 1.00 75.88 186 THR A N 1
ATOM 1520 C CA . THR A 1 186 ? -7.406 0.563 14.533 1.00 75.88 186 THR A CA 1
ATOM 1521 C C . THR A 1 186 ? -6.150 1.354 14.844 1.00 75.88 186 THR A C 1
ATOM 1523 O O . THR A 1 186 ? -5.957 2.483 14.388 1.00 75.88 186 THR A O 1
ATOM 1526 N N . ARG A 1 187 ? -5.253 0.725 15.598 1.00 80.81 187 ARG A N 1
ATOM 1527 C CA . ARG A 1 187 ? -3.961 1.315 15.908 1.00 80.81 187 ARG A CA 1
ATOM 1528 C C . ARG A 1 187 ? -3.113 1.338 14.641 1.00 80.81 187 ARG A C 1
ATOM 1530 O O . ARG A 1 187 ? -2.761 0.280 14.124 1.00 80.81 187 ARG A O 1
ATOM 1537 N N . HIS A 1 188 ? -2.743 2.525 14.174 1.00 85.38 188 HIS A N 1
ATOM 1538 C CA . HIS A 1 188 ? -1.725 2.676 13.140 1.00 85.38 188 HIS A CA 1
ATOM 1539 C C . HIS A 1 188 ? -0.410 3.167 13.769 1.00 85.38 188 HIS A C 1
ATOM 1541 O O . HIS A 1 188 ? -0.415 3.930 14.737 1.00 85.38 188 HIS A O 1
ATOM 1547 N N . LEU A 1 189 ? 0.722 2.668 13.275 1.00 86.44 189 LEU A N 1
ATOM 1548 C CA . LEU A 1 189 ? 2.056 2.962 13.792 1.00 86.44 189 LEU A CA 1
ATOM 1549 C C . LEU A 1 189 ? 3.013 3.252 12.637 1.00 86.44 189 LEU A C 1
ATOM 1551 O O . LEU A 1 189 ? 3.224 2.403 11.777 1.00 86.44 189 LEU A O 1
ATOM 1555 N N . SER A 1 190 ? 3.663 4.410 12.672 1.00 86.12 190 SER A N 1
ATOM 1556 C CA . SER A 1 190 ? 4.837 4.698 11.845 1.00 86.12 190 SER A CA 1
ATOM 1557 C C . SER A 1 190 ? 6.090 4.407 12.664 1.00 86.12 190 SER A C 1
ATOM 1559 O O . SER A 1 190 ? 6.257 4.975 13.747 1.00 86.12 190 SER A O 1
ATOM 1561 N N . ARG A 1 191 ? 6.967 3.515 12.190 1.00 84.19 191 ARG A N 1
ATOM 1562 C CA . ARG A 1 191 ? 8.195 3.134 12.911 1.00 84.19 191 ARG A CA 1
ATOM 1563 C C . ARG A 1 191 ? 9.405 3.192 11.992 1.00 84.19 191 ARG A C 1
ATOM 1565 O O . ARG A 1 191 ? 9.353 2.716 10.868 1.00 84.19 191 ARG A O 1
ATOM 1572 N N . GLU A 1 192 ? 10.507 3.740 12.493 1.00 81.38 192 GLU A N 1
ATOM 1573 C CA . GLU A 1 192 ? 11.787 3.661 11.789 1.00 81.38 192 GLU A CA 1
ATOM 1574 C C . GLU A 1 192 ? 12.259 2.209 11.686 1.00 81.38 192 GLU A C 1
ATOM 1576 O O . GLU A 1 192 ? 12.240 1.481 12.677 1.00 81.38 192 GLU A O 1
ATOM 1581 N N . ASN A 1 193 ? 12.755 1.825 10.508 1.00 82.25 193 ASN A N 1
ATOM 1582 C CA . ASN A 1 193 ? 13.268 0.484 10.216 1.00 82.25 193 ASN A CA 1
ATOM 1583 C C . ASN A 1 193 ? 12.207 -0.624 10.314 1.00 82.25 193 ASN A C 1
ATOM 1585 O O . ASN A 1 193 ? 12.548 -1.796 10.519 1.00 82.25 193 ASN A O 1
ATOM 1589 N N . ALA A 1 194 ? 10.924 -0.288 10.148 1.00 85.94 194 ALA A N 1
ATOM 1590 C CA . ALA A 1 194 ? 9.874 -1.301 10.120 1.00 85.94 194 ALA A CA 1
ATOM 1591 C C . ALA A 1 194 ? 10.107 -2.300 8.969 1.00 85.94 194 ALA A C 1
ATOM 1593 O O . ALA A 1 194 ? 9.884 -3.498 9.156 1.00 85.94 194 ALA A O 1
ATOM 1594 N N . ASP A 1 195 ? 10.688 -1.822 7.860 1.00 84.75 195 ASP A N 1
ATOM 1595 C CA . ASP A 1 195 ? 11.178 -2.578 6.692 1.00 84.75 195 ASP A CA 1
ATOM 1596 C C . ASP A 1 195 ? 12.222 -3.664 7.022 1.00 84.75 195 ASP A C 1
ATOM 1598 O O . ASP A 1 195 ? 12.568 -4.480 6.170 1.00 84.75 195 ASP A O 1
ATOM 1602 N N . LYS A 1 196 ? 12.747 -3.705 8.254 1.00 84.50 196 LYS A N 1
ATOM 1603 C CA . LYS A 1 196 ? 13.761 -4.680 8.704 1.00 84.50 196 LYS A CA 1
ATOM 1604 C C . LYS A 1 196 ? 13.338 -5.514 9.906 1.00 84.50 196 LYS A C 1
ATOM 1606 O O . LYS A 1 196 ? 13.925 -6.579 10.148 1.00 84.50 196 LYS A O 1
ATOM 1611 N N . GLU A 1 197 ? 12.374 -5.015 10.669 1.00 83.75 197 GLU A N 1
ATOM 1612 C CA . GLU A 1 197 ? 12.009 -5.542 11.984 1.00 83.75 197 GLU A CA 1
ATOM 1613 C C . GLU A 1 197 ? 10.623 -6.186 12.002 1.00 83.75 197 GLU A C 1
ATOM 1615 O O . GLU A 1 197 ? 10.390 -7.105 12.785 1.00 83.75 197 GLU A O 1
ATOM 1620 N N . ILE A 1 198 ? 9.701 -5.736 11.148 1.00 87.44 198 ILE A N 1
ATOM 1621 C CA . ILE A 1 198 ? 8.291 -6.124 11.224 1.00 87.44 198 ILE A CA 1
ATOM 1622 C C . ILE A 1 198 ? 7.936 -6.945 9.994 1.00 87.44 198 ILE A C 1
ATOM 1624 O O . ILE A 1 198 ? 7.900 -6.423 8.885 1.00 87.44 198 ILE A O 1
ATOM 1628 N N . SER A 1 199 ? 7.647 -8.235 10.194 1.00 90.38 199 SER A N 1
ATOM 1629 C CA . SER A 1 199 ? 7.432 -9.205 9.108 1.00 90.38 199 SER A CA 1
ATOM 1630 C C . SER A 1 199 ? 6.441 -8.733 8.045 1.00 90.38 199 SER A C 1
ATOM 1632 O O . SER A 1 199 ? 6.714 -8.875 6.859 1.00 90.38 199 SER A O 1
ATOM 1634 N N . ALA A 1 200 ? 5.323 -8.128 8.454 1.00 92.81 200 ALA A N 1
ATOM 1635 C CA . ALA A 1 200 ? 4.307 -7.649 7.525 1.00 92.81 200 ALA A CA 1
ATOM 1636 C C . ALA A 1 200 ? 4.822 -6.482 6.666 1.00 92.81 200 ALA A C 1
ATOM 1638 O O . ALA A 1 200 ? 4.509 -6.409 5.482 1.00 92.81 200 ALA A O 1
ATOM 1639 N N . VAL A 1 201 ? 5.651 -5.596 7.230 1.00 93.00 201 VAL A N 1
ATOM 1640 C CA . VAL A 1 201 ? 6.262 -4.483 6.484 1.00 93.00 201 VAL A CA 1
ATOM 1641 C C . VAL A 1 201 ? 7.372 -5.002 5.572 1.00 93.00 201 VAL A C 1
ATOM 1643 O O . VAL A 1 201 ? 7.409 -4.630 4.408 1.00 93.00 201 VAL A O 1
ATOM 1646 N N . ILE A 1 202 ? 8.196 -5.951 6.037 1.00 91.31 202 ILE A N 1
ATOM 1647 C CA . ILE A 1 202 ? 9.194 -6.637 5.194 1.00 91.31 202 ILE A CA 1
ATOM 1648 C C . ILE A 1 202 ? 8.517 -7.293 3.977 1.00 91.31 202 ILE A C 1
ATOM 1650 O O . ILE A 1 202 ? 9.002 -7.183 2.852 1.00 91.31 202 ILE A O 1
ATOM 1654 N N . LYS A 1 203 ? 7.378 -7.966 4.183 1.00 92.44 203 LYS A N 1
ATOM 1655 C CA . LYS A 1 203 ? 6.595 -8.569 3.097 1.00 92.44 203 LYS A CA 1
ATOM 1656 C C . LYS A 1 203 ? 6.028 -7.514 2.153 1.00 92.44 203 LYS A C 1
ATOM 1658 O O . LYS A 1 203 ? 6.144 -7.684 0.943 1.00 92.44 203 LYS A O 1
ATOM 1663 N N . ALA A 1 204 ? 5.465 -6.430 2.681 1.00 95.19 204 ALA A N 1
ATOM 1664 C CA . ALA A 1 204 ? 4.960 -5.325 1.871 1.00 95.19 204 ALA A CA 1
ATOM 1665 C C . ALA A 1 204 ? 6.066 -4.698 1.001 1.00 95.19 204 ALA A C 1
ATOM 1667 O O . ALA A 1 204 ? 5.857 -4.488 -0.193 1.00 95.19 204 ALA A O 1
ATOM 1668 N N . ASP A 1 205 ? 7.263 -4.498 1.556 1.00 92.25 205 ASP A N 1
ATOM 1669 C CA . ASP A 1 205 ? 8.444 -4.006 0.839 1.00 92.25 205 ASP A CA 1
ATOM 1670 C C . ASP A 1 205 ? 8.850 -4.939 -0.314 1.00 92.25 205 ASP A C 1
ATOM 1672 O O . ASP A 1 205 ? 9.069 -4.507 -1.451 1.00 92.25 205 ASP A O 1
ATOM 1676 N N . LEU A 1 206 ? 8.903 -6.249 -0.047 1.00 91.75 206 LEU A N 1
ATOM 1677 C CA . LEU A 1 206 ? 9.197 -7.264 -1.061 1.00 91.75 206 LEU A CA 1
ATOM 1678 C C . LEU A 1 206 ? 8.122 -7.308 -2.154 1.00 91.75 206 LEU A C 1
ATOM 1680 O O . LEU A 1 206 ? 8.469 -7.331 -3.334 1.00 91.75 206 LEU A O 1
ATOM 1684 N N . VAL A 1 207 ? 6.838 -7.254 -1.789 1.00 94.25 207 VAL A N 1
ATOM 1685 C CA . VAL A 1 207 ? 5.721 -7.189 -2.744 1.00 94.25 207 VAL A CA 1
ATOM 1686 C C . VAL A 1 207 ? 5.844 -5.950 -3.629 1.00 94.25 207 VAL A C 1
ATOM 1688 O O . VAL A 1 207 ? 5.835 -6.073 -4.854 1.00 94.25 207 VAL A O 1
ATOM 1691 N N . ALA A 1 208 ? 6.022 -4.761 -3.043 1.00 92.38 208 ALA A N 1
ATOM 1692 C CA . ALA A 1 208 ? 6.170 -3.519 -3.800 1.00 92.38 208 ALA A CA 1
ATOM 1693 C C . ALA A 1 208 ? 7.381 -3.573 -4.744 1.00 92.38 208 ALA A C 1
ATOM 1695 O O . ALA A 1 208 ? 7.320 -3.090 -5.880 1.00 92.38 208 ALA A O 1
ATOM 1696 N N . PHE A 1 209 ? 8.484 -4.173 -4.296 1.00 89.19 209 PHE A N 1
ATOM 1697 C CA . PHE A 1 209 ? 9.691 -4.364 -5.089 1.00 89.19 209 PHE A CA 1
ATOM 1698 C C . PHE A 1 209 ? 9.479 -5.316 -6.272 1.00 89.19 209 PHE A C 1
ATOM 1700 O O . PHE A 1 209 ? 9.809 -4.944 -7.399 1.00 89.19 209 PHE A O 1
ATOM 1707 N N . TYR A 1 210 ? 8.894 -6.496 -6.057 1.00 88.62 210 TYR A N 1
ATOM 1708 C CA . TYR A 1 210 ? 8.665 -7.472 -7.126 1.00 88.62 210 TYR A CA 1
ATOM 1709 C C . TYR A 1 210 ? 7.584 -7.027 -8.112 1.00 88.62 210 TYR A C 1
ATOM 1711 O O . TYR A 1 210 ? 7.777 -7.178 -9.315 1.00 88.62 210 TYR A O 1
ATOM 1719 N N . LEU A 1 211 ? 6.511 -6.376 -7.649 1.00 89.44 211 LEU A N 1
ATOM 1720 C CA . LEU A 1 211 ? 5.545 -5.722 -8.542 1.00 89.44 211 LEU A CA 1
ATOM 1721 C C . LEU A 1 211 ? 6.225 -4.665 -9.412 1.00 89.44 211 LEU A C 1
ATOM 1723 O O . LEU A 1 211 ? 5.973 -4.583 -10.611 1.00 89.44 211 LEU A O 1
ATOM 1727 N N . SER A 1 212 ? 7.123 -3.870 -8.825 1.00 84.44 212 SER A N 1
ATOM 1728 C CA . SER A 1 212 ? 7.891 -2.885 -9.588 1.00 84.44 212 SER A CA 1
ATOM 1729 C C . SER A 1 212 ? 8.777 -3.569 -10.632 1.00 84.44 212 SER A C 1
ATOM 1731 O O . SER A 1 212 ? 8.778 -3.144 -11.781 1.00 84.44 212 SER A O 1
ATOM 1733 N N . ALA A 1 213 ? 9.478 -4.649 -10.279 1.00 80.94 213 ALA A N 1
ATOM 1734 C CA . ALA A 1 213 ? 10.287 -5.409 -11.232 1.00 80.94 213 ALA A CA 1
ATOM 1735 C C . ALA A 1 213 ? 9.455 -5.941 -12.407 1.00 80.94 213 ALA A C 1
ATOM 1737 O O . ALA A 1 213 ? 9.823 -5.722 -13.557 1.00 80.94 213 ALA A O 1
ATOM 1738 N N . LEU A 1 214 ? 8.298 -6.547 -12.133 1.00 83.25 214 LEU A N 1
ATOM 1739 C CA . LEU A 1 214 ? 7.386 -7.022 -13.173 1.00 83.25 214 LEU A CA 1
ATOM 1740 C C . LEU A 1 214 ? 6.914 -5.888 -14.093 1.00 83.25 214 LEU A C 1
ATOM 1742 O O . LEU A 1 214 ? 6.939 -6.028 -15.313 1.00 83.25 214 LEU A O 1
ATOM 1746 N N . ASN A 1 215 ? 6.556 -4.735 -13.528 1.00 78.69 215 ASN A N 1
ATOM 1747 C CA . ASN A 1 215 ? 6.049 -3.603 -14.305 1.00 78.69 215 ASN A CA 1
ATOM 1748 C C . ASN A 1 215 ? 7.144 -2.862 -15.095 1.00 78.69 215 ASN A C 1
ATOM 1750 O O . ASN A 1 215 ? 6.860 -2.305 -16.156 1.00 78.69 215 ASN A O 1
ATOM 1754 N N . PHE A 1 216 ? 8.388 -2.832 -14.603 1.00 74.00 216 PHE A N 1
ATOM 1755 C CA . PHE A 1 216 ? 9.505 -2.161 -15.281 1.00 74.00 216 PHE A CA 1
ATOM 1756 C C . PHE A 1 216 ? 10.243 -3.065 -16.270 1.00 74.00 216 PHE A C 1
ATOM 1758 O O . PHE A 1 216 ? 10.680 -2.580 -17.313 1.00 74.00 216 PHE A O 1
ATOM 1765 N N . CYS A 1 217 ? 10.385 -4.354 -15.961 1.00 72.06 217 CYS A N 1
ATOM 1766 C CA . CYS A 1 217 ? 11.179 -5.297 -16.749 1.00 72.06 217 CYS A CA 1
ATOM 1767 C C . CYS A 1 217 ? 10.324 -6.257 -17.587 1.00 72.06 217 CYS A C 1
ATOM 1769 O O . CYS A 1 217 ? 10.805 -6.739 -18.606 1.00 72.06 217 CYS A O 1
ATOM 1771 N N . GLY A 1 218 ? 9.066 -6.511 -17.209 1.00 62.66 218 GLY A N 1
ATOM 1772 C CA . GLY A 1 218 ? 8.209 -7.509 -17.862 1.00 62.66 218 GLY A CA 1
ATOM 1773 C C . GLY A 1 218 ? 7.698 -7.118 -19.247 1.00 62.66 218 GLY A C 1
ATOM 1774 O O . GLY A 1 218 ? 7.172 -7.963 -19.958 1.00 62.66 218 GLY A O 1
ATOM 1775 N N . ASN A 1 219 ? 7.854 -5.852 -19.655 1.00 58.34 219 ASN A N 1
ATOM 1776 C CA . ASN A 1 219 ? 7.448 -5.339 -20.971 1.00 58.34 219 ASN A CA 1
ATOM 1777 C C . ASN A 1 219 ? 5.964 -5.606 -21.341 1.00 58.34 219 ASN A C 1
ATOM 1779 O O . ASN A 1 219 ? 5.580 -5.500 -22.508 1.00 58.34 219 ASN A O 1
ATOM 1783 N N . GLU A 1 220 ? 5.114 -5.933 -20.361 1.00 57.78 220 GLU A N 1
ATOM 1784 C CA . GLU A 1 220 ? 3.705 -6.251 -20.584 1.00 57.78 220 GLU A CA 1
ATOM 1785 C C . GLU A 1 220 ? 2.840 -4.984 -20.681 1.00 57.78 220 GLU A C 1
ATOM 1787 O O . GLU A 1 220 ? 3.097 -3.950 -20.057 1.00 57.78 220 GLU A O 1
ATOM 1792 N N . LYS A 1 221 ? 1.803 -5.052 -21.526 1.00 59.22 221 LYS A N 1
ATOM 1793 C CA . LYS A 1 221 ? 0.779 -3.999 -21.660 1.00 59.22 221 LYS A CA 1
ATOM 1794 C C . LYS A 1 221 ? -0.265 -4.058 -20.539 1.00 59.22 221 LYS A C 1
ATOM 1796 O O . LYS A 1 221 ? -1.004 -3.090 -20.366 1.00 59.22 221 LYS A O 1
ATOM 1801 N N . GLU A 1 222 ? -0.324 -5.168 -19.808 1.00 65.31 222 GLU A N 1
ATOM 1802 C CA . GLU A 1 222 ? -1.288 -5.438 -18.744 1.00 65.31 222 GLU A CA 1
ATOM 1803 C C . GLU A 1 222 ? -0.595 -5.432 -17.377 1.00 65.31 222 GLU A C 1
ATOM 1805 O O . GLU A 1 222 ? 0.593 -5.731 -17.264 1.00 65.31 222 GLU A O 1
ATOM 1810 N N . TRP A 1 223 ? -1.327 -5.027 -16.337 1.00 67.75 223 TRP A N 1
ATOM 1811 C CA . TRP A 1 223 ? -0.797 -4.978 -14.976 1.00 67.75 223 TRP A CA 1
ATOM 1812 C C . TRP A 1 223 ? -0.847 -6.367 -14.346 1.00 67.75 223 TRP A C 1
ATOM 1814 O O . TRP A 1 223 ? -1.907 -6.990 -14.263 1.00 67.75 223 TRP A O 1
ATOM 1824 N N . TYR A 1 224 ? 0.292 -6.837 -13.842 1.00 73.31 224 TYR A N 1
ATOM 1825 C CA . TYR A 1 224 ? 0.340 -8.090 -13.100 1.00 73.31 224 TYR A CA 1
ATOM 1826 C C . TYR A 1 224 ? -0.513 -8.006 -11.830 1.00 73.31 224 TYR A C 1
ATOM 1828 O O . TYR A 1 224 ? -0.475 -7.015 -11.100 1.00 73.31 224 TYR A O 1
ATOM 1836 N N . TYR A 1 225 ? -1.273 -9.067 -11.549 1.00 86.50 225 TYR A N 1
ATOM 1837 C CA . TYR A 1 225 ? -2.156 -9.146 -10.379 1.00 86.50 225 TYR A CA 1
ATOM 1838 C C . TYR A 1 225 ? -3.167 -7.991 -10.289 1.00 86.50 225 TYR A C 1
ATOM 1840 O O . TYR A 1 225 ? -3.431 -7.490 -9.200 1.00 86.50 225 TYR A O 1
ATOM 1848 N N . ASP A 1 226 ? -3.766 -7.581 -11.412 1.00 87.19 226 ASP A N 1
ATOM 1849 C CA . ASP A 1 226 ? -4.731 -6.466 -11.459 1.00 87.19 226 ASP A CA 1
ATOM 1850 C C . ASP A 1 226 ? -5.904 -6.632 -10.469 1.00 87.19 226 ASP A C 1
ATOM 1852 O O . ASP A 1 226 ? -6.351 -5.677 -9.850 1.00 87.19 226 ASP A O 1
ATOM 1856 N N . HIS A 1 227 ? -6.319 -7.871 -10.184 1.00 91.50 227 HIS A N 1
ATOM 1857 C CA . HIS A 1 227 ? -7.333 -8.173 -9.162 1.00 91.50 227 HIS A CA 1
ATOM 1858 C C . HIS A 1 227 ? -6.920 -7.838 -7.709 1.00 91.50 227 HIS A C 1
ATOM 1860 O O . HIS A 1 227 ? -7.761 -7.895 -6.812 1.00 91.50 227 HIS A O 1
ATOM 1866 N N . ARG A 1 228 ? -5.636 -7.555 -7.455 1.00 94.50 228 ARG A N 1
ATOM 1867 C CA . ARG A 1 228 ? -5.081 -7.067 -6.175 1.00 94.50 228 ARG A CA 1
ATOM 1868 C C . ARG A 1 228 ? -4.708 -5.585 -6.224 1.00 94.50 228 ARG A C 1
ATOM 1870 O O . ARG A 1 228 ? -4.242 -5.034 -5.224 1.00 94.50 228 ARG A O 1
ATOM 1877 N N . ARG A 1 229 ? -4.873 -4.943 -7.376 1.00 94.69 229 ARG A N 1
ATOM 1878 C CA . ARG A 1 229 ? -4.615 -3.522 -7.549 1.00 94.69 229 ARG A CA 1
ATOM 1879 C C . ARG A 1 229 ? -5.839 -2.720 -7.121 1.00 94.69 229 ARG A C 1
ATOM 1881 O O . ARG A 1 229 ? -6.965 -3.106 -7.412 1.00 94.69 229 ARG A O 1
ATOM 1888 N N . LEU A 1 230 ? -5.601 -1.595 -6.458 1.00 95.44 230 LEU A N 1
ATOM 1889 C CA . LEU A 1 230 ? -6.636 -0.647 -6.041 1.00 95.44 230 LEU A CA 1
ATOM 1890 C C . LEU A 1 230 ? -6.505 0.678 -6.812 1.00 95.44 230 LEU A C 1
ATOM 1892 O O . LEU A 1 230 ? -5.440 0.981 -7.364 1.00 95.44 230 LEU A O 1
ATOM 1896 N N . ASP A 1 231 ? -7.571 1.481 -6.840 1.00 93.19 231 ASP A N 1
ATOM 1897 C CA . ASP A 1 231 ? -7.550 2.874 -7.309 1.00 93.19 231 ASP A CA 1
ATOM 1898 C C . ASP A 1 231 ? -7.773 3.817 -6.108 1.00 93.19 231 ASP A C 1
ATOM 1900 O O . ASP A 1 231 ? -8.540 3.539 -5.187 1.00 93.19 231 ASP A O 1
ATOM 1904 N N . LEU A 1 232 ? -7.109 4.976 -6.105 1.00 92.69 232 LEU A N 1
ATOM 1905 C CA . LEU A 1 232 ? -7.312 6.020 -5.091 1.00 92.69 232 LEU A CA 1
ATOM 1906 C C . LEU A 1 232 ? -8.752 6.558 -5.058 1.00 92.69 232 LEU A C 1
ATOM 1908 O O . LEU A 1 232 ? -9.152 7.176 -4.062 1.00 92.69 232 LEU A O 1
ATOM 1912 N N . LYS A 1 233 ? -9.508 6.369 -6.144 1.00 92.31 233 LYS A N 1
ATOM 1913 C CA . LYS A 1 233 ? -10.938 6.697 -6.234 1.00 92.31 233 LYS A CA 1
ATOM 1914 C C . LYS A 1 233 ? -11.808 5.790 -5.367 1.00 92.31 233 LYS A C 1
ATOM 1916 O O . LYS A 1 233 ? -12.885 6.222 -4.968 1.00 92.31 233 LYS A O 1
ATOM 1921 N N . ASP A 1 234 ? -11.335 4.591 -5.032 1.00 90.62 234 ASP A N 1
ATOM 1922 C CA . ASP A 1 234 ? -12.101 3.618 -4.245 1.00 90.62 234 ASP A CA 1
ATOM 1923 C C . ASP A 1 234 ? -12.170 4.001 -2.759 1.00 90.62 234 ASP A C 1
ATOM 1925 O O . ASP A 1 234 ? -12.994 3.468 -2.011 1.00 90.62 234 ASP A O 1
ATOM 1929 N N . LEU A 1 235 ? -11.325 4.943 -2.320 1.00 93.38 235 LEU A N 1
ATOM 1930 C CA . LEU A 1 235 ? -11.208 5.339 -0.919 1.00 93.38 235 LEU A CA 1
ATOM 1931 C C . LEU A 1 235 ? -12.553 5.758 -0.314 1.00 93.38 235 LEU A C 1
ATOM 1933 O O . LEU A 1 235 ? -12.929 5.255 0.740 1.00 93.38 235 LEU A O 1
ATOM 1937 N N . ASP A 1 236 ? -13.298 6.638 -0.984 1.00 91.81 236 ASP A N 1
ATOM 1938 C CA . ASP A 1 236 ? -14.546 7.182 -0.436 1.00 91.81 236 ASP A CA 1
ATOM 1939 C C . ASP A 1 236 ? -15.623 6.093 -0.293 1.00 91.81 236 ASP A C 1
ATOM 1941 O O . ASP A 1 236 ? -16.417 6.116 0.651 1.00 91.81 236 ASP A O 1
ATOM 1945 N N . SER A 1 237 ? -15.655 5.122 -1.214 1.00 92.56 237 SER A N 1
ATOM 1946 C CA . SER A 1 237 ? -16.540 3.959 -1.100 1.00 92.56 237 SER A CA 1
ATOM 1947 C C . SER A 1 237 ? -16.126 3.035 0.042 1.00 92.56 237 SER A C 1
ATOM 1949 O O . SER A 1 237 ? -16.990 2.628 0.813 1.00 92.56 237 SER A O 1
ATOM 1951 N N . LEU A 1 238 ? -14.827 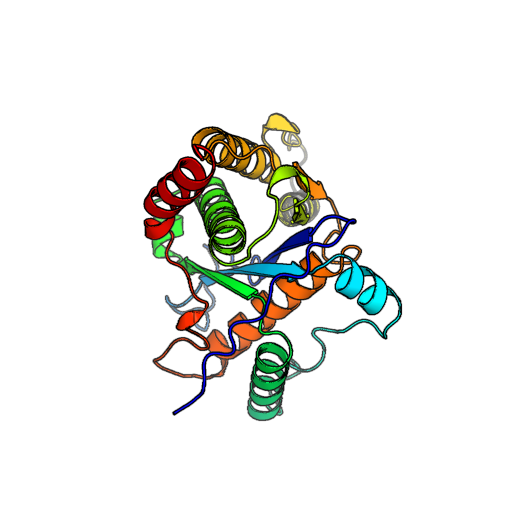2.773 0.209 1.00 91.50 238 LEU A N 1
ATOM 1952 C CA . LEU A 1 238 ? -14.312 1.911 1.277 1.00 91.50 238 LEU A CA 1
ATOM 1953 C C . LEU A 1 238 ? -14.533 2.512 2.667 1.00 91.50 238 LEU A C 1
ATOM 1955 O O . LEU A 1 238 ? -14.904 1.797 3.594 1.00 91.50 238 LEU A O 1
ATOM 1959 N N . VAL A 1 239 ? -14.362 3.829 2.812 1.00 90.62 239 VAL A N 1
ATOM 1960 C CA . VAL A 1 239 ? -14.671 4.553 4.055 1.00 90.62 239 VAL A CA 1
ATOM 1961 C C . VAL A 1 239 ? -16.132 4.330 4.452 1.00 90.62 239 VAL A C 1
ATOM 1963 O O . VAL A 1 239 ? -16.409 3.987 5.600 1.00 90.62 239 VAL A O 1
ATOM 1966 N N . LYS A 1 240 ? -17.067 4.473 3.503 1.00 88.69 240 LYS A N 1
ATOM 1967 C CA . LYS A 1 240 ? -18.503 4.260 3.750 1.00 88.69 240 LYS A CA 1
ATOM 1968 C C . LYS A 1 240 ? -18.826 2.805 4.070 1.00 88.69 240 LYS A C 1
ATOM 1970 O O . LYS A 1 240 ? -19.611 2.547 4.978 1.00 88.69 240 LYS A O 1
ATOM 1975 N N . GLU A 1 241 ? -18.233 1.875 3.330 1.00 87.81 241 GLU A N 1
ATOM 1976 C CA . GLU A 1 241 ? -18.424 0.440 3.520 1.00 87.81 241 GLU A CA 1
ATOM 1977 C C . GLU A 1 241 ? -18.007 0.019 4.933 1.00 87.81 241 GLU A C 1
ATOM 1979 O O . GLU A 1 241 ? -18.834 -0.491 5.691 1.00 87.81 241 GLU A O 1
ATOM 1984 N N . VAL A 1 242 ? -16.772 0.328 5.337 1.00 85.56 242 VAL A N 1
ATOM 1985 C CA . VAL A 1 242 ? -16.255 -0.058 6.658 1.00 85.56 242 VAL A CA 1
ATOM 1986 C C . VAL A 1 242 ? -17.008 0.647 7.791 1.00 85.56 242 VAL A C 1
ATOM 1988 O O . VAL A 1 242 ? -17.302 0.017 8.807 1.00 85.56 242 VAL A O 1
ATOM 1991 N N . ALA A 1 243 ? -17.390 1.917 7.613 1.00 84.69 243 ALA A N 1
ATOM 1992 C CA . ALA A 1 243 ? -18.204 2.632 8.596 1.00 84.69 243 ALA A CA 1
ATOM 1993 C C . ALA A 1 243 ? -19.587 1.982 8.790 1.00 84.69 243 ALA A C 1
ATOM 1995 O O . ALA A 1 243 ? -20.079 1.897 9.915 1.00 84.69 243 ALA A O 1
ATOM 1996 N N . SER A 1 244 ? -20.207 1.490 7.711 1.00 81.69 244 SER A N 1
ATOM 1997 C CA . SER A 1 244 ? -21.525 0.844 7.773 1.00 81.69 244 SER A CA 1
ATOM 1998 C C . SER A 1 244 ? -21.506 -0.511 8.488 1.00 81.69 244 SER A C 1
ATOM 2000 O O . SER A 1 244 ? -22.465 -0.848 9.179 1.00 81.69 244 SER A O 1
ATOM 2002 N N . CYS A 1 245 ? -20.396 -1.250 8.406 1.00 71.44 245 CYS A N 1
ATOM 2003 C CA . CYS A 1 245 ? -20.234 -2.544 9.074 1.00 71.44 245 CYS A CA 1
ATOM 2004 C C . CYS A 1 245 ? -20.170 -2.444 10.608 1.00 71.44 245 CYS A C 1
ATOM 2006 O O . CYS A 1 245 ? -20.358 -3.451 11.282 1.00 71.44 245 CYS A O 1
ATOM 2008 N N . LYS A 1 246 ? -19.927 -1.252 11.173 1.00 60.41 246 LYS A N 1
ATOM 2009 C CA . LYS A 1 246 ? -19.876 -1.020 12.629 1.00 60.41 246 LYS A CA 1
ATOM 2010 C C . LYS A 1 246 ? -21.223 -0.654 13.268 1.00 60.41 246 LYS A C 1
ATOM 2012 O O . LYS A 1 246 ? -21.278 -0.461 14.478 1.00 60.41 246 LYS A O 1
ATOM 2017 N N . LEU A 1 247 ? -22.289 -0.513 12.47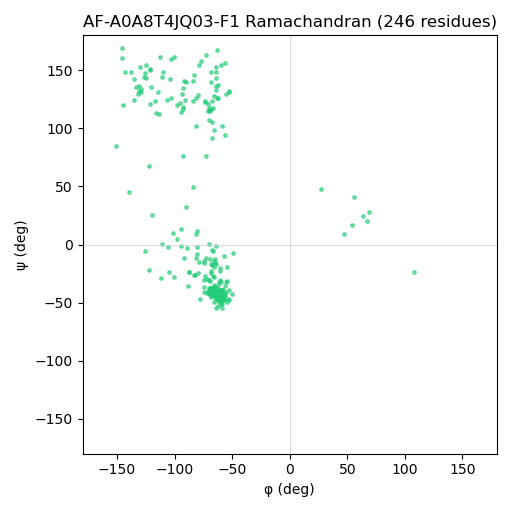8 1.00 46.66 247 LEU A N 1
ATOM 2018 C CA . LEU A 1 247 ? -23.626 -0.139 12.964 1.00 46.66 247 LEU A CA 1
ATOM 2019 C C . LEU A 1 247 ? -24.542 -1.349 13.244 1.00 46.66 247 LEU A C 1
ATOM 2021 O O . LEU A 1 247 ? -25.749 -1.163 13.405 1.00 46.66 247 LEU A O 1
ATOM 2025 N N . ILE A 1 248 ? -23.988 -2.564 13.296 1.00 38.41 248 ILE A N 1
ATOM 2026 C CA . ILE A 1 248 ? -24.689 -3.819 13.626 1.00 38.41 248 ILE A CA 1
ATOM 2027 C C . ILE A 1 248 ? -24.111 -4.370 14.927 1.00 38.41 248 ILE A C 1
ATOM 2029 O O . ILE A 1 248 ? -24.918 -4.781 15.789 1.00 38.41 248 ILE A O 1
#

Solvent-accessible surface area (backbone atoms only — not comparable to full-atom values): 14166 Å² total; per-residue (Å²): 134,87,78,83,77,82,75,78,74,76,88,61,96,51,48,38,38,34,8,29,25,65,22,60,78,82,66,54,94,81,62,84,52,85,86,68,49,94,85,46,51,38,27,38,15,28,18,60,32,49,43,66,56,48,58,52,53,76,74,49,84,82,84,72,84,78,64,55,82,56,84,84,78,52,62,63,62,22,45,49,53,33,48,53,51,48,67,77,52,66,57,47,35,34,36,69,49,41,57,73,53,54,73,75,40,60,62,43,59,53,51,19,48,45,52,46,38,42,52,45,47,47,55,66,75,38,88,56,61,52,77,48,27,37,38,36,30,44,46,67,40,58,58,59,55,53,52,47,61,69,48,54,84,77,50,100,80,74,80,75,74,52,72,88,66,32,62,38,45,51,18,51,56,50,32,50,51,52,34,55,76,21,72,49,76,43,48,71,46,76,34,79,60,24,62,78,72,36,66,34,17,34,48,4,36,50,50,14,42,32,54,47,47,42,70,73,69,58,78,63,97,66,69,82,65,53,95,39,50,59,59,79,78,50,34,69,56,43,35,52,52,53,38,56,69,72,77,117

Nearest PDB structures (foldseek):
  6pk5-assembly2_F  TM=2.836E-01  e=1.032E+00  Methanotorris igneus
  1p5s-assembly1_A  TM=1.764E-01  e=6.488E-01  Schizosaccharomyces pombe
  7piu-assembly1_A  TM=3.865E-01  e=8.811E+00  Homo sapiens
  7owk-assembly1_A  TM=2.962E-01  e=5.541E+00  Candidatus Odinarchaeum yellowstonii

Foldseek 3Di:
DDDPPPDDADQDPAFKEKAKEKPDPVPDLPDPPPLPPQLRWIKIKIAIDDPVRQVVQVVDDDDDPPDLPPDPPCVPVNLVVLVVLCVVRVRMAMEIHGSVNVVVDPPLLVLLLRLLQRVLVCVLVHVGDLQSYEYEYEQPQVVVVVVCVVCCVPDPDDDDDDPCPGSSVSNVVSNVVLCVLLVGPHHYDYDHPCCPVGPRNVSRHSNNSSQVSCSSRVPDPDRPPVVRYDDSVCSVVSSVSSSVVVPD

pLDDT: mean 76.76, std 18.32, range [30.12, 98.06]

Sequence (248 aa):
MPRKRKRKPLCHKNGSLIGIDESNNGFSYCSCNPFHNSRSYVTIAGYFMTHDQHLEYNSKNKESKKGVFRDFIDVDEGLIRAKDFLEENPDFYYL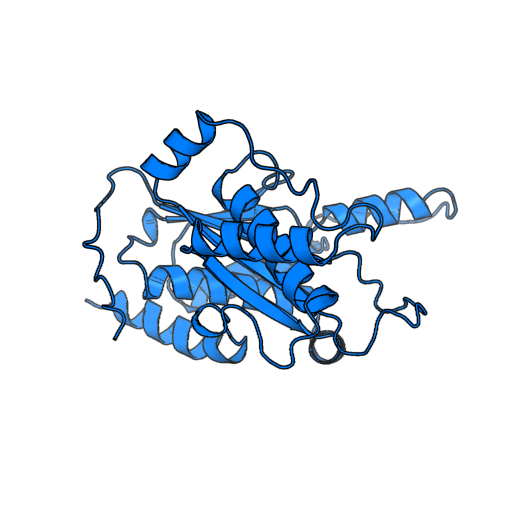SISKAEAQKTDMHTLRARAAATIALKFLSDYDVDPEKTTIVMDDLNKYQRNHLKRRMHKLPQFTIPTDKDSFSYRVNKKLDQIFCESGITTRHLSRENADKEISAVIKADLVAFYLSALNFCGNEKEWYYDHRRLDLKDLDSLVKEVASCKLI

Radius of gyration: 18.66 Å; Cα contacts (8 Å, |Δi|>4): 354; chains: 1; bounding box: 53×50×42 Å

Mean predicted aligned error: 9.66 Å